Protein AF-A0A8I3A9Z4-F1 (afdb_monomer_lite)

InterPro domains:
  IPR010730 Heterokaryon incompatibility [PF06985] (167-257)
  IPR052895 Heterokaryon Regulation/Transcriptional Modulator [PTHR24148] (156-248)

Structure (mmCIF, N/CA/C/O backbone):
data_AF-A0A8I3A9Z4-F1
#
_entry.id   AF-A0A8I3A9Z4-F1
#
loop_
_atom_site.group_PDB
_atom_site.id
_atom_site.type_symbol
_atom_site.label_atom_id
_atom_site.label_alt_id
_atom_site.label_comp_id
_atom_site.label_asym_id
_atom_site.label_entity_id
_atom_site.label_seq_id
_atom_site.pdbx_PDB_ins_code
_atom_site.Cartn_x
_atom_site.Cartn_y
_atom_site.Cartn_z
_atom_site.occupancy
_atom_site.B_iso_or_equiv
_atom_site.auth_seq_id
_atom_site.auth_comp_id
_atom_site.auth_asym_id
_atom_site.auth_atom_id
_atom_site.pdbx_PDB_model_num
ATOM 1 N N . MET A 1 1 ? -25.163 30.277 -37.065 1.00 35.31 1 MET A N 1
ATOM 2 C CA . MET A 1 1 ? -24.558 29.099 -37.717 1.00 35.31 1 MET A CA 1
ATOM 3 C C . MET A 1 1 ? -23.968 28.232 -36.623 1.00 35.31 1 MET A C 1
ATOM 5 O O . MET A 1 1 ? -22.918 28.555 -36.094 1.00 35.31 1 MET A O 1
ATOM 9 N N . GLY A 1 2 ? -24.716 27.221 -36.198 1.00 27.03 2 GLY A N 1
ATOM 10 C CA . GLY A 1 2 ? -24.279 26.215 -35.239 1.00 27.03 2 GLY A CA 1
ATOM 11 C C . GLY A 1 2 ? -24.676 24.865 -35.810 1.00 27.03 2 GLY A C 1
ATOM 12 O O . GLY A 1 2 ? -25.787 24.734 -36.325 1.00 27.03 2 GLY A O 1
ATOM 13 N N . CYS A 1 3 ? -23.762 23.901 -35.782 1.00 22.58 3 CYS A N 1
ATOM 14 C CA . CYS A 1 3 ? -24.051 22.535 -36.181 1.00 22.58 3 CYS A CA 1
ATOM 15 C C . CYS A 1 3 ? -23.566 21.565 -35.102 1.00 22.58 3 CYS A C 1
ATOM 17 O O . CYS A 1 3 ? -22.503 21.732 -34.512 1.00 22.58 3 CYS A O 1
ATOM 19 N N . SER A 1 4 ? -24.457 20.616 -34.848 1.00 24.12 4 SER A N 1
ATOM 20 C CA . SER A 1 4 ? -24.495 19.573 -33.829 1.00 24.12 4 SER A CA 1
ATOM 21 C C . SER A 1 4 ? -23.786 18.298 -34.299 1.00 24.12 4 SER A C 1
ATOM 23 O O . SER A 1 4 ? -23.672 18.100 -35.505 1.00 24.12 4 SER A O 1
ATOM 25 N N . LEU A 1 5 ? -23.390 17.442 -33.341 1.00 25.52 5 LEU A N 1
ATOM 26 C CA . LEU A 1 5 ? -23.530 15.962 -33.278 1.00 25.52 5 LEU A CA 1
ATOM 27 C C . LEU A 1 5 ? -22.622 15.490 -32.116 1.00 25.52 5 LEU A C 1
ATOM 29 O O . LEU A 1 5 ? -21.418 15.688 -32.181 1.00 25.52 5 LEU A O 1
ATOM 33 N N . SER A 1 6 ? -23.054 15.050 -30.927 1.00 23.69 6 SER A N 1
ATOM 34 C CA . SER A 1 6 ? -24.057 14.069 -30.466 1.00 23.69 6 SER A CA 1
ATOM 35 C C . SER A 1 6 ? -23.788 12.610 -30.854 1.00 23.69 6 SER A C 1
ATOM 37 O O . SER A 1 6 ? -24.175 12.200 -31.938 1.00 23.69 6 SER A O 1
ATOM 39 N N . THR A 1 7 ? -23.243 11.839 -29.897 1.00 26.19 7 THR A N 1
ATOM 40 C CA . THR A 1 7 ? -23.733 10.511 -29.432 1.00 26.19 7 THR A CA 1
ATOM 41 C C . THR A 1 7 ? -22.969 10.130 -28.149 1.00 26.19 7 THR A C 1
ATOM 43 O O . THR A 1 7 ? -21.769 9.905 -28.190 1.00 26.19 7 THR A O 1
ATOM 46 N N . ARG A 1 8 ? -23.527 10.336 -26.946 1.00 27.73 8 ARG A N 1
ATOM 47 C CA . ARG A 1 8 ? -24.285 9.375 -26.105 1.00 27.73 8 ARG A CA 1
ATOM 48 C C . ARG A 1 8 ? -23.585 8.029 -25.841 1.00 27.73 8 ARG A C 1
ATOM 50 O O . ARG A 1 8 ? -23.655 7.127 -26.661 1.00 27.73 8 ARG A O 1
ATOM 57 N N . CYS A 1 9 ? -23.129 7.844 -24.599 1.00 24.23 9 CYS A N 1
ATOM 58 C CA . CYS A 1 9 ? -23.315 6.590 -23.866 1.00 24.23 9 CYS A CA 1
ATOM 59 C C . CYS A 1 9 ? -23.494 6.901 -22.367 1.00 24.23 9 CYS A C 1
ATOM 61 O O . CYS A 1 9 ? -22.537 6.991 -21.607 1.00 24.23 9 CYS A O 1
ATOM 63 N N . ARG A 1 10 ? -24.748 7.138 -21.953 1.00 33.38 10 ARG A N 1
ATOM 64 C CA . ARG A 1 10 ? -25.167 7.046 -20.547 1.00 33.38 10 ARG A CA 1
ATOM 65 C C . ARG A 1 10 ? -25.379 5.564 -20.254 1.00 33.38 10 ARG A C 1
ATOM 67 O O . ARG A 1 10 ? -26.315 4.986 -20.803 1.00 33.38 10 ARG A O 1
ATOM 74 N N . ARG A 1 11 ? -24.595 4.974 -19.356 1.00 29.80 11 ARG A N 1
ATOM 75 C CA . ARG A 1 11 ?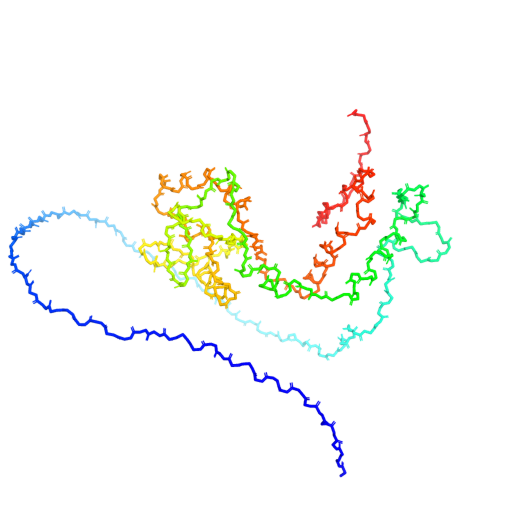 -25.058 3.822 -18.578 1.00 29.80 11 ARG A CA 1
ATOM 76 C C . ARG A 1 11 ? -25.373 4.304 -17.172 1.00 29.80 11 ARG A C 1
ATOM 78 O O . ARG A 1 11 ? -24.486 4.608 -16.389 1.00 29.80 11 ARG A O 1
ATOM 85 N N . HIS A 1 12 ? -26.671 4.395 -16.899 1.00 36.50 12 HIS A N 1
ATOM 86 C CA . HIS A 1 12 ? -27.193 4.215 -15.555 1.00 36.50 12 HIS A CA 1
ATOM 87 C C . HIS A 1 12 ? -26.777 2.816 -15.092 1.00 36.50 12 HIS A C 1
ATOM 89 O O . HIS A 1 12 ? -27.184 1.833 -15.708 1.00 36.50 12 HIS A O 1
ATOM 95 N N . GLN A 1 13 ? -25.987 2.724 -14.027 1.00 36.31 13 GLN A N 1
ATOM 96 C CA . GLN A 1 13 ? -25.907 1.508 -13.229 1.00 36.31 13 GLN A CA 1
ATOM 97 C C . GLN A 1 13 ? -26.705 1.734 -11.951 1.00 36.31 13 GLN A C 1
ATOM 99 O O . GLN A 1 13 ? -26.503 2.697 -11.213 1.00 36.31 13 GLN A O 1
ATOM 104 N N . GLN A 1 14 ? -27.697 0.868 -11.789 1.00 32.59 14 GLN A N 1
ATOM 105 C CA . GLN A 1 14 ? -28.575 0.775 -10.642 1.00 32.59 14 GLN A CA 1
ATOM 106 C C . GLN A 1 14 ? -27.752 0.384 -9.410 1.00 32.59 14 GLN A C 1
ATOM 108 O O . GLN A 1 14 ? -26.946 -0.544 -9.463 1.00 32.59 14 GLN A O 1
ATOM 113 N N . ARG A 1 15 ? -27.968 1.102 -8.303 1.00 37.34 15 ARG A N 1
ATOM 114 C CA . ARG A 1 15 ? -27.575 0.662 -6.959 1.00 37.34 15 ARG A CA 1
ATOM 115 C C . ARG A 1 15 ? -28.258 -0.678 -6.655 1.00 37.34 15 ARG A C 1
ATOM 117 O O . ARG A 1 15 ? -29.455 -0.783 -6.919 1.00 37.34 15 ARG A O 1
ATOM 124 N N . PRO A 1 16 ? -27.577 -1.654 -6.039 1.00 36.22 16 PRO A N 1
ATOM 125 C CA . PRO A 1 16 ? -28.276 -2.733 -5.364 1.00 36.22 16 PRO A CA 1
ATOM 126 C C . PRO A 1 16 ? -28.901 -2.180 -4.073 1.00 36.22 16 PRO A C 1
ATOM 128 O O . PRO A 1 16 ? -28.195 -1.713 -3.178 1.00 36.22 16 PRO A O 1
ATOM 131 N N . GLU A 1 17 ? -30.233 -2.188 -3.997 1.00 32.91 17 GLU A N 1
ATOM 132 C CA . GLU A 1 17 ? -30.960 -1.980 -2.745 1.00 32.91 17 GLU A CA 1
ATOM 133 C C . GLU A 1 17 ? -30.726 -3.189 -1.830 1.00 32.91 17 GLU A C 1
ATOM 135 O O . GLU A 1 17 ? -31.071 -4.324 -2.157 1.00 32.91 17 GLU A O 1
ATOM 140 N N . LEU A 1 18 ? -30.103 -2.944 -0.677 1.00 39.16 18 LEU A N 1
ATOM 141 C CA . LEU A 1 18 ? -30.019 -3.906 0.414 1.00 39.16 18 LEU A CA 1
ATOM 142 C C . LEU A 1 18 ? -31.405 -4.030 1.058 1.00 39.16 18 LEU A C 1
ATOM 144 O O . LEU A 1 18 ? -31.847 -3.136 1.776 1.00 39.16 18 LEU A O 1
ATOM 148 N N . ASN A 1 19 ? -32.077 -5.153 0.798 1.00 38.47 19 ASN A N 1
ATOM 149 C CA . ASN A 1 19 ? -33.269 -5.580 1.526 1.00 38.47 19 ASN A CA 1
ATOM 150 C C . ASN A 1 19 ? -32.901 -5.862 2.991 1.00 38.47 19 ASN A C 1
ATOM 152 O O . ASN A 1 19 ? -32.290 -6.885 3.302 1.00 38.47 19 ASN A O 1
ATOM 156 N N . ILE A 1 20 ? -33.282 -4.953 3.889 1.00 40.84 20 ILE A N 1
ATOM 157 C CA . ILE A 1 20 ? -33.256 -5.159 5.340 1.00 40.84 20 ILE A CA 1
ATOM 158 C C . ILE A 1 20 ? -34.613 -5.759 5.736 1.00 40.84 20 ILE A C 1
ATOM 160 O O . ILE A 1 20 ? -35.633 -5.104 5.516 1.00 40.84 20 ILE A O 1
ATOM 164 N N . PRO A 1 21 ? -34.680 -6.971 6.314 1.00 42.44 21 PRO A N 1
ATOM 165 C CA . PRO A 1 21 ? -35.926 -7.471 6.873 1.00 42.44 21 PRO A CA 1
ATOM 166 C C . PRO A 1 21 ? -36.251 -6.740 8.182 1.00 42.44 21 PRO A C 1
ATOM 168 O O . PRO A 1 21 ? -35.504 -6.791 9.159 1.00 42.44 21 PRO A O 1
ATOM 171 N N . THR A 1 22 ? -37.388 -6.052 8.175 1.00 38.12 22 THR A N 1
ATOM 172 C CA . THR A 1 22 ? -38.015 -5.410 9.333 1.00 38.12 22 THR A CA 1
ATOM 173 C C . THR A 1 22 ? -38.758 -6.443 10.189 1.00 38.12 22 THR A C 1
ATOM 175 O O . THR A 1 22 ? -39.406 -7.340 9.655 1.00 38.12 22 THR A O 1
ATOM 178 N N . ASN A 1 23 ? -38.739 -6.203 11.504 1.00 35.22 23 ASN A N 1
ATOM 179 C CA . ASN A 1 23 ? -39.504 -6.813 12.602 1.00 35.22 23 ASN A CA 1
ATOM 180 C C . ASN A 1 23 ? -38.964 -8.098 13.242 1.00 35.22 23 ASN A C 1
ATOM 182 O O . ASN A 1 23 ? -39.118 -9.192 12.712 1.00 35.22 23 ASN A O 1
ATOM 186 N N . GLN A 1 24 ? -38.550 -7.954 14.506 1.00 37.69 24 GLN A N 1
ATOM 187 C CA . GLN A 1 24 ? -39.266 -8.600 15.609 1.00 37.69 24 GLN A CA 1
ATOM 188 C C . GLN A 1 24 ? -39.184 -7.746 16.883 1.00 37.69 24 GLN A C 1
ATOM 190 O O . GLN A 1 24 ? -38.113 -7.448 17.404 1.00 37.69 24 GLN A O 1
ATOM 195 N N . THR A 1 25 ? -40.365 -7.331 17.329 1.00 42.66 25 THR A N 1
ATOM 196 C CA . THR A 1 25 ? -40.692 -6.716 18.613 1.00 42.66 25 THR A CA 1
ATOM 197 C C . THR A 1 25 ? -40.551 -7.768 19.710 1.00 42.66 25 THR A C 1
ATOM 199 O O . THR A 1 25 ? -41.172 -8.823 19.600 1.00 42.66 25 THR A O 1
ATOM 202 N N . LEU A 1 26 ? -39.784 -7.495 20.766 1.00 42.94 26 LEU A N 1
ATOM 203 C CA . LEU A 1 26 ? -39.887 -8.236 22.023 1.00 42.94 26 LEU A CA 1
ATOM 204 C C . LEU A 1 26 ? -39.891 -7.273 23.207 1.00 42.94 26 LEU A C 1
ATOM 206 O O . LEU A 1 26 ? -39.156 -6.287 23.249 1.00 42.94 26 LEU A O 1
ATOM 210 N N . ASP A 1 27 ? -40.811 -7.598 24.104 1.00 38.53 27 ASP A N 1
ATOM 211 C CA . ASP A 1 27 ? -41.332 -6.822 25.211 1.00 38.53 27 ASP A CA 1
ATOM 212 C C . ASP A 1 27 ? -40.349 -6.562 26.354 1.00 38.53 27 ASP A C 1
ATOM 214 O O . ASP A 1 27 ? -39.394 -7.294 26.614 1.00 38.53 27 ASP A O 1
ATOM 218 N N . ALA A 1 28 ? -40.688 -5.500 27.078 1.00 40.75 28 ALA A N 1
ATOM 219 C CA . ALA A 1 28 ? -40.141 -5.088 28.354 1.00 40.75 28 ALA A CA 1
ATOM 220 C C . ALA A 1 28 ? -40.374 -6.117 29.475 1.00 40.75 28 ALA A C 1
ATOM 222 O O . ALA A 1 28 ? -41.445 -6.712 29.566 1.00 40.75 28 ALA A O 1
ATOM 223 N N . SER A 1 29 ? -39.419 -6.227 30.404 1.00 39.50 29 SER A N 1
ATOM 224 C CA . SER A 1 29 ? -39.650 -6.243 31.866 1.00 39.50 29 SER A CA 1
ATOM 225 C C . SER A 1 29 ? -38.367 -6.613 32.626 1.00 39.50 29 SER A C 1
ATOM 227 O O . SER A 1 29 ? -37.665 -7.542 32.242 1.00 39.50 29 SER A O 1
ATOM 229 N N . GLY A 1 30 ? -38.076 -5.906 33.729 1.00 34.81 30 GLY A N 1
ATOM 230 C CA . GLY A 1 30 ? -37.173 -6.413 34.776 1.00 34.81 30 GLY A CA 1
ATOM 231 C C . GLY A 1 30 ? -36.020 -5.510 35.236 1.00 34.81 30 GLY A C 1
ATOM 232 O O . GLY A 1 30 ? -34.864 -5.888 35.103 1.00 34.81 30 GLY A O 1
ATOM 233 N N . LEU A 1 31 ? -36.329 -4.364 35.853 1.00 40.19 31 LEU A N 1
ATOM 234 C CA . LEU A 1 31 ? -35.538 -3.832 36.986 1.00 40.19 31 LEU A CA 1
ATOM 235 C C . LEU A 1 31 ? -35.916 -4.633 38.254 1.00 40.19 31 LEU A C 1
ATOM 237 O O . LEU A 1 31 ? -37.057 -5.108 38.307 1.00 40.19 31 LEU A O 1
ATOM 241 N N . PRO A 1 32 ? -35.035 -4.798 39.271 1.00 51.06 32 PRO A N 1
ATOM 242 C CA . PRO A 1 32 ? -34.942 -3.796 40.355 1.00 51.06 32 PRO A CA 1
ATOM 243 C C . PRO A 1 32 ? -33.507 -3.727 40.996 1.00 51.06 32 PRO A C 1
ATOM 245 O O . PRO A 1 32 ? -32.557 -4.077 40.301 1.00 51.06 32 PRO A O 1
ATOM 248 N N . PRO A 1 33 ? -33.272 -3.181 42.219 1.00 52.00 33 PRO A N 1
ATOM 249 C CA . PRO A 1 33 ? -32.503 -1.941 42.408 1.00 52.00 33 PRO A CA 1
ATOM 250 C C . PRO A 1 33 ? -31.316 -2.069 43.406 1.00 52.00 33 PRO A C 1
ATOM 252 O O . PRO A 1 33 ? -31.004 -3.166 43.853 1.00 52.00 33 PRO A O 1
ATOM 255 N N . SER A 1 34 ? -30.761 -0.901 43.783 1.00 37.00 34 SER A N 1
ATOM 256 C CA . SER A 1 34 ? -29.871 -0.578 44.928 1.00 37.00 34 SER A CA 1
ATOM 257 C C . SER A 1 34 ? -28.398 -1.033 44.808 1.00 37.00 34 SER A C 1
ATOM 259 O O . SER A 1 34 ? -28.097 -2.038 44.189 1.00 37.00 34 SER A O 1
ATOM 261 N N . HIS A 1 35 ? -27.381 -0.291 45.259 1.00 38.41 35 HIS A N 1
ATOM 262 C CA . HIS A 1 35 ? -27.227 0.448 46.511 1.00 38.41 35 HIS A CA 1
ATOM 263 C C . HIS A 1 35 ? -26.278 1.656 46.375 1.00 38.41 35 HIS A C 1
ATOM 265 O O . HIS A 1 35 ? -25.422 1.708 45.497 1.00 38.41 35 HIS A O 1
ATOM 271 N N . HIS A 1 36 ? -26.477 2.597 47.298 1.00 37.94 36 HIS A N 1
ATOM 272 C CA . HIS A 1 36 ? -25.621 3.725 47.654 1.00 37.94 36 HIS A CA 1
ATOM 273 C C . HIS A 1 36 ? -24.150 3.335 47.860 1.00 37.94 36 HIS A C 1
ATOM 275 O O . HIS A 1 36 ? -23.894 2.250 48.365 1.00 37.94 36 HIS A O 1
ATOM 281 N N . ASP A 1 37 ? -23.232 4.261 47.566 1.00 36.97 37 ASP A N 1
ATOM 282 C CA . ASP A 1 37 ? -22.292 4.762 48.577 1.00 36.97 37 ASP A CA 1
ATOM 283 C C . ASP A 1 37 ? -21.695 6.110 48.136 1.00 36.97 37 ASP A C 1
ATOM 285 O O . ASP A 1 37 ? -20.959 6.225 47.155 1.00 36.97 37 ASP A O 1
ATOM 289 N N . GLU A 1 38 ? -22.067 7.153 48.881 1.00 43.22 38 GLU A N 1
ATOM 290 C CA . GLU A 1 38 ? -21.333 8.411 48.973 1.00 43.22 38 GLU A CA 1
ATOM 291 C C . GLU A 1 38 ? -20.004 8.141 49.685 1.00 43.22 38 GLU A C 1
ATOM 293 O O . GLU A 1 38 ? -19.996 7.701 50.833 1.00 43.22 38 GLU A O 1
ATOM 298 N N . VAL A 1 39 ? -18.879 8.490 49.058 1.00 43.12 39 VAL A N 1
ATOM 299 C CA . VAL A 1 39 ? -17.639 8.747 49.797 1.00 43.12 39 VAL A CA 1
ATOM 300 C C . VAL A 1 39 ? -17.198 10.171 49.514 1.00 43.12 39 VAL A C 1
ATOM 302 O O . VAL A 1 39 ? -16.763 10.537 48.425 1.00 43.12 39 VAL A O 1
ATOM 305 N N . ASN A 1 40 ? -17.368 10.966 50.559 1.00 41.16 40 ASN A N 1
ATOM 306 C CA . ASN A 1 40 ? -16.956 12.341 50.715 1.00 41.16 40 ASN A CA 1
ATOM 307 C C . ASN A 1 40 ? -15.530 12.326 51.289 1.00 41.16 40 ASN A C 1
ATOM 309 O O . ASN A 1 40 ? -15.341 11.852 52.408 1.00 41.16 40 ASN A O 1
ATOM 313 N N . LEU A 1 41 ? -14.535 12.832 50.559 1.00 42.53 41 LEU A N 1
ATOM 314 C CA . LEU A 1 41 ? -13.219 13.150 51.120 1.00 42.53 41 LEU A CA 1
ATOM 315 C C . LEU A 1 41 ? -12.758 14.523 50.621 1.00 42.53 41 LEU A C 1
ATOM 317 O O . LEU A 1 41 ? -12.414 14.724 49.459 1.00 42.53 41 LEU A O 1
ATOM 321 N N . ARG A 1 42 ? -12.791 15.468 51.564 1.00 42.66 42 ARG A N 1
ATOM 322 C CA . ARG A 1 42 ? -12.004 16.703 51.594 1.00 42.66 42 ARG A CA 1
ATOM 323 C C . ARG A 1 42 ? -10.537 16.362 51.857 1.00 42.66 42 ARG A C 1
ATOM 325 O O . ARG A 1 42 ? -10.296 15.548 52.735 1.00 42.66 42 ARG A O 1
ATOM 332 N N . GLU A 1 43 ? -9.628 17.088 51.207 1.00 48.22 43 GLU A N 1
ATOM 333 C CA . GLU A 1 43 ? -8.361 17.658 51.729 1.00 48.22 43 GLU A CA 1
ATOM 334 C C . GLU A 1 43 ? -7.667 18.364 50.543 1.00 48.22 43 GLU A C 1
ATOM 336 O O . GLU A 1 43 ? -7.383 17.747 49.526 1.00 48.22 43 GLU A O 1
ATOM 341 N N . GLN A 1 44 ? -7.735 19.695 50.432 1.00 41.50 44 GLN A N 1
ATOM 342 C CA . GLN A 1 44 ? -6.742 20.677 50.904 1.00 41.50 44 GLN A CA 1
ATOM 343 C C . GLN A 1 44 ? -5.284 20.345 50.543 1.00 41.50 44 GLN A C 1
ATOM 345 O O . GLN A 1 44 ? -4.644 19.520 51.182 1.00 41.50 44 GLN A O 1
ATOM 350 N N . GLY A 1 45 ? -4.745 21.084 49.568 1.00 37.78 45 GLY A N 1
ATOM 351 C CA . GLY A 1 45 ? -3.320 21.150 49.257 1.00 37.78 45 GLY A CA 1
ATOM 352 C C . GLY A 1 45 ? -2.990 22.467 48.554 1.00 37.78 45 GLY A C 1
ATOM 353 O O . GLY A 1 45 ? -3.474 22.717 47.455 1.00 37.78 45 GLY A O 1
ATOM 354 N N . ASN A 1 46 ? -2.220 23.311 49.243 1.00 41.16 46 ASN A N 1
ATOM 355 C CA . ASN A 1 46 ? -1.674 24.597 48.806 1.00 41.16 46 ASN A CA 1
ATOM 356 C C . ASN A 1 46 ? -0.907 24.511 47.480 1.00 41.16 46 ASN A C 1
ATOM 358 O O . ASN A 1 46 ? -0.081 23.616 47.316 1.00 41.16 46 ASN A O 1
ATOM 362 N N . VAL A 1 47 ? -1.055 25.535 46.635 1.00 43.47 47 VAL A N 1
ATOM 363 C CA . VAL A 1 47 ? -0.012 25.952 45.687 1.00 43.47 47 VAL A CA 1
ATOM 364 C C . VAL A 1 47 ? 0.085 27.478 45.740 1.00 43.47 47 VAL A C 1
ATOM 366 O O . VAL A 1 47 ? -0.793 28.189 45.254 1.00 43.47 47 VAL A O 1
ATOM 369 N N . GLU A 1 48 ? 1.137 27.966 46.396 1.00 46.31 48 GLU A N 1
ATOM 370 C CA . GLU A 1 48 ? 1.731 29.274 46.120 1.00 46.31 48 GLU A CA 1
ATOM 371 C C . GLU A 1 48 ? 2.478 29.168 44.788 1.00 46.31 48 GLU A C 1
ATOM 373 O O . GLU A 1 48 ? 3.324 28.289 44.663 1.00 46.31 48 GLU A O 1
ATOM 378 N N . GLU A 1 49 ? 2.234 30.063 43.829 1.00 41.50 49 GLU A N 1
ATOM 379 C CA . GLU A 1 49 ? 3.297 30.494 42.911 1.00 41.50 49 GLU A CA 1
ATOM 380 C C . GLU A 1 49 ? 2.965 31.842 42.248 1.00 41.50 49 GLU A C 1
ATOM 382 O O . GLU A 1 49 ? 2.009 31.995 41.491 1.00 41.50 49 GLU A O 1
ATOM 387 N N . SER A 1 50 ? 3.769 32.825 42.652 1.00 41.12 50 SER A N 1
ATOM 388 C CA . SER A 1 50 ? 4.378 33.932 41.903 1.00 41.12 50 SER A CA 1
ATOM 389 C C . SER A 1 50 ? 3.736 34.514 40.632 1.00 41.12 50 SER A C 1
ATOM 391 O O . SER A 1 50 ? 3.547 33.863 39.610 1.00 41.12 50 SER A O 1
ATOM 393 N N . SER A 1 51 ? 3.600 35.839 40.713 1.00 51.03 51 SER A N 1
ATOM 394 C CA . SER A 1 51 ? 3.442 36.886 39.698 1.00 51.03 51 SER A CA 1
ATOM 395 C C . SER A 1 51 ? 4.035 36.640 38.298 1.00 51.03 51 SER A C 1
ATOM 397 O O . SER A 1 51 ? 5.174 36.186 38.192 1.00 51.03 51 SER A O 1
ATOM 399 N N . PRO A 1 52 ? 3.378 37.134 37.230 1.00 53.47 52 PRO A N 1
ATOM 400 C CA . PRO A 1 52 ? 4.022 37.399 35.950 1.00 53.47 52 PRO A CA 1
ATOM 401 C C . PRO A 1 52 ? 4.503 38.858 35.860 1.00 53.47 52 PRO A C 1
ATOM 403 O O . PRO A 1 52 ? 3.780 39.794 36.201 1.00 53.47 52 PRO A O 1
ATOM 406 N N . GLY A 1 53 ? 5.748 39.034 35.410 1.00 45.88 53 GLY A N 1
ATOM 407 C CA . GLY A 1 53 ? 6.323 40.323 35.037 1.00 45.88 53 GLY A CA 1
ATOM 408 C C . GLY A 1 53 ? 5.976 40.692 33.596 1.00 45.88 53 GLY A C 1
ATOM 409 O O . GLY A 1 53 ? 6.132 39.877 32.687 1.00 45.88 53 GLY A O 1
ATOM 410 N N . ASP A 1 54 ? 5.527 41.930 33.417 1.00 43.84 54 ASP A N 1
ATOM 411 C CA . ASP A 1 54 ? 5.291 42.587 32.135 1.00 43.84 54 ASP A CA 1
ATOM 412 C C . ASP A 1 54 ? 6.611 43.013 31.468 1.00 43.84 54 ASP A C 1
ATOM 414 O O . ASP A 1 54 ? 7.418 43.728 32.064 1.00 43.84 54 ASP A O 1
ATOM 418 N N . HIS A 1 55 ? 6.789 42.656 30.194 1.00 46.12 55 HIS A N 1
ATOM 419 C CA . HIS A 1 55 ? 7.700 43.334 29.268 1.00 46.12 55 HIS A CA 1
ATOM 420 C C . HIS A 1 55 ? 7.010 43.503 27.902 1.00 46.12 55 HIS A C 1
ATOM 422 O O . HIS A 1 55 ? 6.595 42.503 27.314 1.00 46.12 55 HIS A O 1
ATOM 428 N N . PRO A 1 56 ? 6.892 44.735 27.374 1.00 54.12 56 PRO A N 1
ATOM 429 C CA . PRO A 1 56 ? 6.457 44.976 26.006 1.00 54.12 56 PRO A CA 1
ATOM 430 C C . PRO A 1 56 ? 7.668 45.019 25.060 1.00 54.12 56 PRO A C 1
ATOM 432 O O . PRO A 1 56 ? 8.600 45.791 25.281 1.00 54.12 56 PRO A O 1
ATOM 435 N N . GLU A 1 57 ? 7.642 44.223 23.989 1.00 49.28 57 GLU A N 1
ATOM 436 C CA . GLU A 1 57 ? 8.502 44.446 22.823 1.00 49.28 57 GLU A CA 1
ATOM 437 C C . GLU A 1 57 ? 7.724 45.218 21.752 1.00 49.28 57 GLU A C 1
ATOM 439 O O . GLU A 1 57 ? 6.737 44.742 21.187 1.00 49.28 57 GLU A O 1
ATOM 444 N N . ASP A 1 58 ? 8.195 46.438 21.498 1.00 40.56 58 ASP A N 1
ATOM 445 C CA . ASP A 1 58 ? 7.870 47.266 20.343 1.00 40.56 58 ASP A CA 1
ATOM 446 C C . ASP A 1 58 ? 8.323 46.572 19.049 1.00 40.56 58 ASP A C 1
ATOM 448 O O . ASP A 1 58 ? 9.521 46.406 18.807 1.00 40.56 58 ASP A O 1
ATOM 452 N N . VAL A 1 59 ? 7.378 46.234 18.165 1.00 40.47 59 VAL A N 1
ATOM 453 C CA . VAL A 1 59 ? 7.693 45.835 16.786 1.00 40.47 59 VAL A CA 1
ATOM 454 C C . VAL A 1 59 ? 7.419 47.007 15.855 1.00 40.47 59 VAL A C 1
ATOM 456 O O . VAL A 1 59 ? 6.283 47.383 15.564 1.00 40.47 59 VAL A O 1
ATOM 459 N N . SER A 1 60 ? 8.523 47.594 15.409 1.00 42.41 60 SER A N 1
ATOM 460 C CA . SER A 1 60 ? 8.590 48.717 14.492 1.00 42.41 60 SER A CA 1
ATOM 461 C C . SER A 1 60 ? 8.181 48.333 13.066 1.00 42.41 60 SER A C 1
ATOM 463 O O . SER A 1 60 ? 8.700 47.390 12.479 1.00 42.41 60 SER A O 1
ATOM 465 N N . SER A 1 61 ? 7.269 49.151 12.544 1.00 41.19 61 SER A N 1
ATOM 466 C CA . SER A 1 61 ? 7.156 49.679 11.179 1.00 41.19 61 SER A CA 1
ATOM 467 C C . SER A 1 61 ? 7.291 48.749 9.961 1.00 41.19 61 SER A C 1
ATOM 469 O O . SER A 1 61 ? 8.348 48.284 9.544 1.00 41.19 61 SER A O 1
ATOM 471 N N . ALA A 1 62 ? 6.147 48.642 9.288 1.00 37.69 62 ALA A N 1
ATOM 472 C CA . ALA A 1 62 ? 5.979 48.221 7.914 1.00 37.69 62 ALA A CA 1
ATOM 473 C C . ALA A 1 62 ? 6.686 49.158 6.917 1.00 37.69 62 ALA A C 1
ATOM 475 O O . ALA A 1 62 ? 6.481 50.372 6.936 1.00 37.69 62 ALA A O 1
ATOM 476 N N . LEU A 1 63 ? 7.395 48.569 5.953 1.00 40.25 63 LEU A N 1
ATOM 477 C CA . LEU A 1 63 ? 7.635 49.168 4.643 1.00 40.25 63 LEU A CA 1
ATOM 478 C C . LEU A 1 63 ? 7.258 48.157 3.563 1.00 40.25 63 LEU A C 1
ATOM 480 O O . LEU A 1 63 ? 7.982 47.211 3.262 1.00 40.25 63 LEU A O 1
ATOM 484 N N . ALA A 1 64 ? 6.075 48.379 3.000 1.00 35.41 64 ALA A N 1
ATOM 485 C CA . ALA A 1 64 ? 5.620 47.754 1.778 1.00 35.41 64 ALA A CA 1
ATOM 486 C C . ALA A 1 64 ? 6.274 48.444 0.572 1.00 35.41 64 ALA A C 1
ATOM 488 O O . ALA A 1 64 ? 6.266 49.670 0.454 1.00 35.41 64 ALA A O 1
ATOM 489 N N . SER A 1 65 ? 6.784 47.653 -0.367 1.00 39.81 65 SER A N 1
ATOM 490 C CA . SER A 1 65 ? 6.889 48.050 -1.770 1.00 39.81 65 SER A CA 1
ATOM 491 C C . SER A 1 65 ? 6.641 46.835 -2.671 1.00 39.81 65 SER A C 1
ATOM 493 O O . SER A 1 65 ? 7.052 45.726 -2.325 1.00 39.81 65 SER A O 1
ATOM 495 N N . PRO A 1 66 ? 5.921 47.015 -3.792 1.00 39.69 66 PRO A N 1
ATOM 496 C CA . PRO A 1 66 ? 5.369 45.917 -4.576 1.00 39.69 66 PRO A CA 1
ATOM 497 C C . PRO A 1 66 ? 6.373 45.377 -5.603 1.00 39.69 66 PRO A C 1
ATOM 499 O O . PRO A 1 66 ? 6.855 46.114 -6.462 1.00 39.69 66 PRO A O 1
ATOM 502 N N . MET A 1 67 ? 6.630 44.066 -5.572 1.00 30.75 67 MET A N 1
ATOM 503 C CA . MET A 1 67 ? 7.215 43.354 -6.712 1.00 30.75 67 MET A CA 1
ATOM 504 C C . MET A 1 67 ? 6.131 43.126 -7.767 1.00 30.75 67 MET A C 1
ATOM 506 O O . MET A 1 67 ? 5.164 42.395 -7.554 1.00 30.75 67 MET A O 1
ATOM 510 N N . GLN A 1 68 ? 6.311 43.766 -8.918 1.00 39.44 68 GLN A N 1
ATOM 511 C CA . GLN A 1 68 ? 5.598 43.450 -10.147 1.00 39.44 68 GLN A CA 1
ATOM 512 C C . GLN A 1 68 ? 5.956 42.021 -10.573 1.00 39.44 68 GLN A C 1
ATOM 514 O O . GLN A 1 68 ? 7.089 41.741 -10.955 1.00 39.44 68 GLN A O 1
ATOM 519 N N . VAL A 1 69 ? 4.983 41.114 -10.501 1.00 35.22 69 VAL A N 1
ATOM 520 C CA . VAL A 1 69 ? 5.076 39.792 -11.124 1.00 35.22 69 VAL A CA 1
ATOM 521 C C . VAL A 1 69 ? 4.547 39.929 -12.543 1.00 35.22 69 VAL A C 1
ATOM 523 O O . VAL A 1 69 ? 3.342 40.076 -12.760 1.00 35.22 69 VAL A O 1
ATOM 526 N N . ASN A 1 70 ? 5.471 39.912 -13.503 1.00 32.97 70 ASN A N 1
ATOM 527 C CA . ASN A 1 70 ? 5.155 39.733 -14.912 1.00 32.97 70 ASN A CA 1
ATOM 528 C C . ASN A 1 70 ? 4.363 38.433 -15.087 1.00 32.97 70 ASN A C 1
ATOM 530 O O . ASN A 1 70 ? 4.816 37.351 -14.718 1.00 32.97 70 ASN A O 1
ATOM 534 N N . ARG A 1 71 ? 3.159 38.572 -15.642 1.00 44.41 71 ARG A N 1
ATOM 535 C CA . ARG A 1 71 ? 2.392 37.486 -16.245 1.00 44.41 71 ARG A CA 1
ATOM 536 C C . ARG A 1 71 ? 2.806 37.363 -17.706 1.00 44.41 71 ARG A C 1
ATOM 538 O O . ARG A 1 71 ? 2.855 38.383 -18.390 1.00 44.41 71 ARG A O 1
ATOM 545 N N . ASN A 1 72 ? 2.945 36.109 -18.129 1.00 38.31 72 ASN A N 1
ATOM 546 C CA . ASN A 1 72 ? 3.031 35.562 -19.490 1.00 38.31 72 ASN A CA 1
ATOM 547 C C . ASN A 1 72 ? 4.388 34.918 -19.786 1.00 38.31 72 ASN A C 1
ATOM 549 O O . ASN A 1 72 ? 5.408 35.448 -19.367 1.00 38.31 72 ASN A O 1
ATOM 553 N N . GLU A 1 73 ? 4.311 33.809 -20.541 1.00 39.81 73 GLU A N 1
ATOM 554 C CA . GLU A 1 73 ? 5.373 32.860 -20.950 1.00 39.81 73 GLU A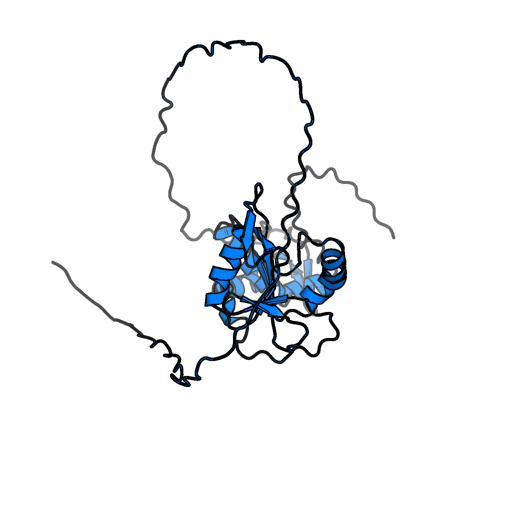 CA 1
ATOM 555 C C . GLU A 1 73 ? 5.595 31.752 -19.888 1.00 39.81 73 GLU A C 1
ATOM 557 O O . GLU A 1 73 ? 5.967 32.034 -18.759 1.00 39.81 73 GLU A O 1
ATOM 562 N N . ASP A 1 74 ? 5.314 30.456 -20.063 1.00 35.38 74 ASP A N 1
ATOM 563 C CA . ASP A 1 74 ? 4.957 29.639 -21.221 1.00 35.38 74 ASP A CA 1
ATOM 564 C C . ASP A 1 74 ? 4.174 28.393 -20.754 1.00 35.38 74 ASP A C 1
ATOM 566 O O . ASP A 1 74 ? 4.690 27.526 -20.047 1.00 35.38 74 ASP A O 1
ATOM 570 N N . MET A 1 75 ? 2.916 28.265 -21.185 1.00 35.56 75 MET A N 1
ATOM 571 C CA . MET A 1 75 ? 2.196 26.988 -21.189 1.00 35.56 75 MET A CA 1
ATOM 572 C C . MET A 1 75 ? 2.541 26.245 -22.482 1.00 35.56 75 MET A C 1
ATOM 574 O O . MET A 1 75 ? 1.801 26.300 -23.461 1.00 35.56 75 MET A O 1
ATOM 578 N N . ALA A 1 76 ? 3.669 25.541 -22.475 1.00 37.38 76 ALA A N 1
ATOM 579 C CA . ALA A 1 76 ? 4.041 24.591 -23.518 1.00 37.38 76 ALA A CA 1
ATOM 580 C C . ALA A 1 76 ? 4.630 23.317 -22.891 1.00 37.38 76 ALA A C 1
ATOM 582 O O . ALA A 1 76 ? 5.783 22.964 -23.106 1.00 37.38 76 ALA A O 1
ATOM 583 N N . ILE A 1 77 ? 3.821 22.605 -22.104 1.00 42.12 77 ILE A N 1
ATOM 584 C CA . ILE A 1 77 ? 4.091 21.210 -21.726 1.00 42.12 77 ILE A CA 1
ATOM 585 C C . ILE A 1 77 ? 2.893 20.384 -22.179 1.00 42.12 77 ILE A C 1
ATOM 587 O O . ILE A 1 77 ? 2.033 20.055 -21.377 1.00 42.12 77 ILE A O 1
ATOM 591 N N . MET A 1 78 ? 2.783 20.138 -23.484 1.00 42.22 78 MET A N 1
ATOM 592 C CA . MET A 1 78 ? 1.933 19.096 -24.080 1.00 42.22 78 MET A CA 1
ATOM 593 C C . MET A 1 78 ? 2.163 19.111 -25.596 1.00 42.22 78 MET A C 1
ATOM 595 O O . MET A 1 78 ? 1.457 19.772 -26.350 1.00 42.22 78 MET A O 1
ATOM 599 N N . GLY A 1 79 ? 3.194 18.409 -26.057 1.00 40.12 79 GLY A N 1
ATOM 600 C CA . GLY A 1 79 ? 3.446 18.289 -27.489 1.00 40.12 79 GLY A CA 1
ATOM 601 C C . GLY A 1 79 ? 4.683 17.466 -27.784 1.00 40.12 79 GLY A C 1
ATOM 602 O O . GLY A 1 79 ? 5.759 18.027 -27.910 1.00 40.12 79 GLY A O 1
ATOM 603 N N . MET A 1 80 ? 4.509 16.142 -27.871 1.00 46.03 80 MET A N 1
ATOM 604 C CA . MET A 1 80 ? 5.428 15.203 -28.534 1.00 46.03 80 MET A CA 1
ATOM 605 C C . MET A 1 80 ? 6.923 15.489 -28.316 1.00 46.03 80 MET A C 1
ATOM 607 O O . MET A 1 80 ? 7.705 15.551 -29.264 1.00 46.03 80 MET A O 1
ATOM 611 N N . GLY A 1 81 ? 7.328 15.657 -27.056 1.00 39.59 81 GLY A N 1
ATOM 612 C CA . GLY A 1 81 ? 8.737 15.601 -26.709 1.00 39.59 81 GLY A CA 1
ATOM 613 C C . GLY A 1 81 ? 9.215 14.199 -27.038 1.00 39.59 81 GLY A C 1
ATOM 614 O O . GLY A 1 81 ? 8.706 13.231 -26.473 1.00 39.59 81 GLY A O 1
ATOM 615 N N . PHE A 1 82 ? 10.126 14.100 -28.004 1.00 42.06 82 PHE A N 1
ATOM 616 C CA . PHE A 1 82 ? 10.933 12.920 -28.255 1.00 42.06 82 PHE A CA 1
ATOM 617 C C . PHE A 1 82 ? 11.198 12.222 -26.922 1.00 42.06 82 PHE A C 1
ATOM 619 O O . PHE A 1 82 ? 11.659 12.867 -25.980 1.00 42.06 82 PHE A O 1
ATOM 626 N N . LEU A 1 83 ? 10.912 10.920 -26.845 1.00 45.75 83 LEU A N 1
ATOM 627 C CA . LEU A 1 83 ? 11.572 10.048 -25.884 1.00 45.75 83 LEU A CA 1
ATOM 628 C C . LEU A 1 83 ? 13.066 10.178 -26.187 1.00 45.75 83 LEU A C 1
ATOM 630 O O . LEU A 1 83 ? 13.624 9.393 -26.953 1.00 45.75 83 LEU A O 1
ATOM 634 N N . THR A 1 84 ? 13.704 11.230 -25.673 1.00 48.94 84 THR A N 1
ATOM 635 C CA . THR A 1 84 ? 15.137 11.237 -25.480 1.00 48.94 84 THR A CA 1
ATOM 636 C C . THR A 1 84 ? 15.356 9.984 -24.675 1.00 48.94 84 THR A C 1
ATOM 638 O O . THR A 1 84 ? 14.824 9.864 -23.569 1.00 48.94 84 THR A O 1
ATOM 641 N N . ASP A 1 85 ? 16.010 9.013 -25.306 1.00 58.03 85 ASP A N 1
ATOM 642 C CA . ASP A 1 85 ? 16.469 7.812 -24.641 1.00 58.03 85 ASP A CA 1
ATOM 643 C C . ASP A 1 85 ? 16.987 8.250 -23.269 1.00 58.03 85 ASP A C 1
ATOM 645 O O . ASP A 1 85 ? 17.774 9.196 -23.204 1.00 58.03 85 ASP A O 1
ATOM 649 N N . ILE A 1 86 ? 16.474 7.668 -22.182 1.00 58.03 86 ILE A N 1
ATOM 650 C CA . ILE A 1 86 ? 16.786 8.085 -20.801 1.00 58.03 86 ILE A CA 1
ATOM 651 C C . ILE A 1 86 ? 18.308 8.160 -20.589 1.00 58.03 86 ILE A C 1
ATOM 653 O O . ILE A 1 86 ? 18.807 8.926 -19.769 1.00 58.03 86 ILE A O 1
ATOM 657 N N . TRP A 1 87 ? 19.052 7.406 -21.397 1.00 65.75 87 TRP A N 1
ATOM 658 C CA . TRP A 1 87 ? 20.502 7.309 -21.387 1.00 65.75 87 TRP A CA 1
ATOM 659 C C . TRP A 1 87 ? 21.211 8.199 -22.412 1.00 65.75 87 TRP A C 1
ATOM 661 O O . TRP A 1 87 ? 22.419 8.060 -22.607 1.00 65.75 87 TRP A O 1
ATOM 671 N N . GLY A 1 88 ? 20.483 9.079 -23.099 1.00 64.75 88 GLY A N 1
ATOM 672 C CA . GLY A 1 88 ? 21.007 9.982 -24.116 1.00 64.75 88 GLY A CA 1
ATOM 673 C C . GLY A 1 88 ? 21.742 9.243 -25.230 1.00 64.75 88 GLY A C 1
ATOM 674 O O . GLY A 1 88 ? 22.801 9.700 -25.646 1.00 64.75 88 GLY A O 1
ATOM 675 N N . CYS A 1 89 ? 21.213 8.103 -25.693 1.00 73.19 89 CYS A N 1
ATOM 676 C CA . CYS A 1 89 ? 21.788 7.321 -26.793 1.00 73.19 89 CYS A CA 1
ATOM 677 C C . CYS A 1 89 ? 21.025 7.518 -28.129 1.00 73.19 89 CYS A C 1
ATOM 679 O O . CYS A 1 89 ? 20.484 6.547 -28.661 1.00 73.19 89 CYS A O 1
ATOM 681 N N . PRO A 1 90 ? 20.920 8.736 -28.705 1.00 63.66 90 PRO A N 1
ATOM 682 C CA . PRO A 1 90 ? 20.373 8.888 -30.047 1.00 63.66 90 PRO A CA 1
ATOM 683 C C . PRO A 1 90 ? 21.401 8.471 -31.117 1.00 63.66 90 PRO A C 1
ATOM 685 O O . PRO A 1 90 ? 22.532 8.950 -31.132 1.00 63.66 90 PRO A O 1
ATOM 688 N N . GLY A 1 91 ? 20.983 7.640 -32.076 1.00 69.31 91 GLY A N 1
ATOM 689 C CA . GLY A 1 91 ? 21.734 7.379 -33.314 1.00 69.31 91 GLY A CA 1
ATOM 690 C C . GLY A 1 91 ? 22.803 6.277 -33.241 1.00 69.31 91 GLY A C 1
ATOM 691 O O . GLY A 1 91 ? 22.717 5.367 -32.428 1.00 69.31 91 GLY A O 1
ATOM 692 N N . HIS A 1 92 ? 23.790 6.348 -34.148 1.00 59.69 92 HIS A N 1
ATOM 693 C CA . HIS A 1 92 ? 24.893 5.379 -34.316 1.00 59.69 92 HIS A CA 1
ATOM 694 C C . HIS A 1 92 ? 26.087 5.604 -33.365 1.00 59.69 92 HIS A C 1
ATOM 696 O O . HIS A 1 92 ? 27.149 5.006 -33.551 1.00 59.69 92 HIS A O 1
ATOM 702 N N . GLU A 1 93 ? 25.959 6.488 -32.374 1.00 66.88 93 GLU A N 1
ATOM 703 C CA . GLU A 1 93 ? 27.015 6.687 -31.382 1.00 66.88 93 GLU A CA 1
ATOM 704 C C . GLU A 1 93 ? 27.142 5.471 -30.447 1.00 66.88 93 GLU A C 1
ATOM 706 O O . GLU A 1 93 ? 26.163 4.764 -30.199 1.00 66.88 93 GLU A O 1
ATOM 711 N N . PRO A 1 94 ? 28.341 5.198 -29.901 1.00 72.50 94 PRO A N 1
ATOM 712 C CA . PRO A 1 94 ? 28.516 4.124 -28.934 1.00 72.50 94 PRO A CA 1
ATOM 713 C C . PRO A 1 94 ? 27.621 4.356 -27.709 1.00 72.50 94 PRO A C 1
ATOM 715 O O . PRO A 1 94 ? 27.767 5.346 -26.988 1.00 72.50 94 PRO A O 1
ATOM 718 N N . HIS A 1 95 ? 26.704 3.415 -27.473 1.00 73.81 95 HIS A N 1
ATOM 719 C CA . HIS A 1 95 ? 25.765 3.463 -26.357 1.00 73.81 95 HIS A CA 1
ATOM 720 C C . HIS A 1 95 ? 26.488 3.638 -25.016 1.00 73.81 95 HIS A C 1
ATOM 722 O O . HIS A 1 95 ? 27.410 2.890 -24.679 1.00 73.81 95 HIS A O 1
ATOM 728 N N . ARG A 1 96 ? 26.020 4.595 -24.210 1.00 74.31 96 ARG A N 1
ATOM 729 C CA . ARG A 1 96 ? 26.550 4.877 -22.863 1.00 74.31 96 ARG A CA 1
ATOM 730 C C . ARG A 1 96 ? 25.824 4.112 -21.755 1.00 74.31 96 ARG A C 1
ATOM 732 O O . ARG A 1 96 ? 26.231 4.172 -20.601 1.00 74.31 96 ARG A O 1
ATOM 739 N N . CYS A 1 97 ? 24.768 3.382 -22.104 1.00 79.50 97 CYS A N 1
ATOM 740 C CA . CYS A 1 97 ? 23.891 2.666 -21.176 1.00 79.50 97 CYS A CA 1
ATOM 741 C C . CYS A 1 97 ? 24.418 1.284 -20.747 1.00 79.50 97 CYS A C 1
ATOM 743 O O . CYS A 1 97 ? 23.784 0.614 -19.936 1.00 79.50 97 CYS A O 1
ATOM 745 N N . GLY A 1 98 ? 25.569 0.850 -21.268 1.00 82.56 98 GLY A N 1
ATOM 746 C CA . GLY A 1 98 ? 26.089 -0.496 -21.036 1.00 82.56 98 GLY A CA 1
ATOM 747 C C . GLY A 1 98 ? 25.366 -1.564 -21.862 1.00 82.56 98 GLY A C 1
ATOM 748 O O . GLY A 1 98 ? 24.574 -1.265 -22.758 1.00 82.56 98 GLY A O 1
ATOM 749 N N . LYS A 1 99 ? 25.686 -2.831 -21.586 1.00 82.31 99 LYS A N 1
ATOM 750 C CA . LYS A 1 99 ? 25.136 -3.992 -22.292 1.00 82.31 99 LYS A CA 1
ATOM 751 C C . LYS A 1 99 ? 24.453 -4.935 -21.305 1.00 82.31 99 LYS A C 1
ATOM 753 O O . LYS A 1 99 ? 24.955 -5.119 -20.203 1.00 82.31 99 LYS A O 1
ATOM 758 N N . MET A 1 100 ? 23.356 -5.543 -21.732 1.00 80.62 100 MET A N 1
ATOM 759 C CA . MET A 1 100 ? 22.580 -6.543 -21.006 1.00 80.62 100 MET A CA 1
ATOM 760 C C . MET A 1 100 ? 22.553 -7.855 -21.781 1.00 80.62 100 MET A C 1
ATOM 762 O O . MET A 1 100 ? 22.597 -7.848 -23.010 1.00 80.62 100 MET A O 1
ATOM 766 N N . ILE A 1 101 ? 22.444 -8.972 -21.069 1.00 80.06 101 ILE A N 1
ATOM 767 C CA . ILE A 1 101 ? 22.206 -10.282 -21.676 1.00 80.06 101 ILE A CA 1
ATOM 768 C C . ILE A 1 101 ? 20.698 -10.521 -21.664 1.00 80.06 101 ILE A C 1
ATOM 770 O O . ILE A 1 101 ? 20.102 -10.525 -20.597 1.00 80.06 101 ILE A O 1
ATOM 774 N N . VAL A 1 102 ? 20.087 -10.710 -22.832 1.00 80.00 102 VAL A N 1
ATOM 775 C CA . VAL A 1 102 ? 18.669 -11.070 -22.973 1.00 80.00 102 VAL A CA 1
ATOM 776 C C . VAL A 1 102 ? 18.600 -12.361 -23.782 1.00 80.00 102 VAL A C 1
ATOM 778 O O . VAL A 1 102 ? 18.981 -12.390 -24.957 1.00 80.00 102 VAL A O 1
ATOM 781 N N . GLY A 1 103 ? 18.184 -13.454 -23.140 1.00 83.00 103 GLY A N 1
ATOM 782 C CA . GLY A 1 103 ? 18.268 -14.796 -23.715 1.00 83.00 103 GLY A CA 1
ATOM 783 C C . GLY A 1 103 ? 19.714 -15.171 -24.060 1.00 83.00 103 GLY A C 1
ATOM 784 O O . GLY A 1 103 ? 20.557 -15.322 -23.181 1.00 83.00 103 GLY A O 1
ATOM 785 N N . HIS A 1 104 ? 20.016 -15.303 -25.355 1.00 84.38 104 HIS A N 1
ATOM 786 C CA . HIS A 1 104 ? 21.360 -15.637 -25.854 1.00 84.38 104 HIS A CA 1
ATOM 787 C C . HIS A 1 104 ? 22.082 -14.464 -26.537 1.00 84.38 104 HIS A C 1
ATOM 789 O O . HIS A 1 104 ? 23.132 -14.665 -27.150 1.00 84.38 104 HIS A O 1
ATOM 795 N N . ALA A 1 105 ? 21.537 -13.246 -26.461 1.00 85.19 105 ALA A N 1
ATOM 796 C CA . ALA A 1 105 ? 22.097 -12.063 -27.106 1.00 85.19 105 ALA A CA 1
ATOM 797 C C . ALA A 1 105 ? 22.565 -11.023 -26.081 1.00 85.19 105 ALA A C 1
ATOM 799 O O . ALA A 1 105 ? 21.961 -10.851 -25.026 1.00 85.19 105 ALA A O 1
ATOM 800 N N . ILE A 1 106 ? 23.632 -10.297 -26.425 1.00 84.88 106 ILE A N 1
ATOM 801 C CA . ILE A 1 106 ? 24.096 -9.132 -25.667 1.00 84.88 106 ILE A CA 1
ATOM 802 C C . ILE A 1 106 ? 23.577 -7.875 -26.372 1.00 84.88 106 ILE A C 1
ATOM 804 O O . ILE A 1 106 ? 24.046 -7.552 -27.464 1.00 84.88 106 ILE A O 1
ATOM 808 N N . LEU A 1 107 ? 22.641 -7.163 -25.747 1.00 84.94 107 LEU A N 1
ATOM 809 C CA . LEU A 1 107 ? 21.984 -5.974 -26.295 1.00 84.94 107 LEU A CA 1
ATOM 810 C C . LEU A 1 107 ? 22.345 -4.710 -25.497 1.00 84.94 107 LEU A C 1
ATOM 812 O O . LEU A 1 107 ? 22.594 -4.800 -24.294 1.00 84.94 107 LEU A O 1
ATOM 816 N N . PRO A 1 108 ? 22.377 -3.518 -26.115 1.00 85.75 108 PRO A N 1
ATOM 817 C CA . PRO A 1 108 ? 22.445 -2.257 -25.381 1.00 85.75 108 PRO A CA 1
ATOM 818 C C . PRO A 1 108 ? 21.263 -2.108 -24.412 1.00 85.75 108 PRO A C 1
ATOM 820 O O . PRO A 1 108 ? 20.109 -2.315 -24.789 1.00 85.75 108 PRO A O 1
ATOM 823 N N . ARG A 1 109 ? 21.529 -1.698 -23.165 1.00 84.88 109 ARG A N 1
ATOM 824 C CA . ARG A 1 109 ? 20.494 -1.555 -22.117 1.00 84.88 109 ARG A CA 1
ATOM 825 C C . ARG A 1 109 ? 19.339 -0.646 -22.543 1.00 84.88 109 ARG A C 1
ATOM 827 O O . ARG A 1 109 ? 18.183 -0.909 -22.225 1.00 84.88 109 ARG A O 1
ATOM 834 N N . CYS A 1 110 ? 19.644 0.431 -23.259 1.00 82.88 110 CYS A N 1
ATOM 835 C CA . CYS A 1 110 ? 18.635 1.396 -23.671 1.00 82.88 110 CYS A CA 1
ATOM 836 C C . CYS A 1 110 ? 17.668 0.852 -24.728 1.00 82.88 110 CYS A C 1
ATOM 838 O O . CYS A 1 110 ? 16.494 1.208 -24.708 1.00 82.88 110 CYS A O 1
ATOM 840 N N . GLU A 1 111 ? 18.121 -0.050 -25.601 1.00 84.94 111 GLU A N 1
ATOM 841 C CA . GLU A 1 111 ? 17.249 -0.702 -26.579 1.00 84.94 111 GLU A CA 1
ATOM 842 C C . GLU A 1 111 ? 16.257 -1.629 -25.884 1.00 84.94 111 GLU A C 1
ATOM 844 O O . GLU A 1 111 ? 15.067 -1.605 -26.199 1.00 84.94 111 GLU A O 1
ATOM 849 N N . VAL A 1 112 ? 16.731 -2.385 -24.890 1.00 86.12 112 VAL A N 1
ATOM 850 C CA . VAL A 1 112 ? 15.880 -3.249 -24.066 1.00 86.12 112 VAL A CA 1
ATOM 851 C C . VAL A 1 112 ? 14.847 -2.418 -23.307 1.00 86.12 112 VAL A C 1
ATOM 853 O O . VAL A 1 112 ? 13.655 -2.709 -23.374 1.00 86.12 112 VAL A O 1
ATOM 856 N N . TYR A 1 113 ? 15.279 -1.332 -22.658 1.00 85.06 113 TYR A N 1
ATOM 857 C CA . TYR A 1 113 ? 14.366 -0.423 -21.969 1.00 85.06 113 TYR A CA 1
ATOM 858 C C . TYR A 1 113 ? 13.334 0.182 -22.925 1.00 85.06 113 TYR A C 1
ATOM 860 O O . TYR A 1 113 ? 12.147 0.177 -22.626 1.00 85.06 113 TYR A O 1
ATOM 868 N N . LYS A 1 114 ? 13.757 0.685 -24.092 1.00 85.31 114 LYS A N 1
ATOM 869 C CA . LYS A 1 114 ? 12.855 1.284 -25.084 1.00 85.31 114 LYS A CA 1
ATOM 870 C C . LYS A 1 114 ? 11.809 0.282 -25.573 1.00 85.31 114 LYS A C 1
ATOM 872 O O . LYS A 1 114 ? 10.634 0.637 -25.654 1.00 85.31 114 LYS A O 1
ATOM 877 N N . ARG A 1 115 ? 12.233 -0.952 -25.872 1.00 89.06 115 ARG A N 1
ATOM 878 C CA . ARG A 1 115 ? 11.357 -2.059 -26.280 1.00 89.06 115 ARG A CA 1
ATOM 879 C C . ARG A 1 115 ? 10.277 -2.330 -25.232 1.00 89.06 115 ARG A C 1
ATOM 881 O O . ARG A 1 115 ? 9.118 -2.489 -25.601 1.00 89.06 115 ARG A O 1
ATOM 888 N N . ASP A 1 116 ? 10.648 -2.355 -23.954 1.00 89.88 116 ASP A N 1
ATOM 889 C CA . ASP A 1 116 ? 9.735 -2.712 -22.862 1.00 89.88 116 ASP A CA 1
ATOM 890 C C . ASP A 1 116 ? 8.895 -1.522 -22.374 1.00 89.88 116 ASP A C 1
ATOM 892 O O . ASP A 1 116 ? 7.758 -1.698 -21.945 1.00 89.88 116 ASP A O 1
ATOM 896 N N . TYR A 1 117 ? 9.410 -0.298 -22.485 1.00 89.00 117 TYR A N 1
ATOM 897 C CA . TYR A 1 117 ? 8.706 0.913 -22.066 1.00 89.00 117 TYR A CA 1
ATOM 898 C C . TYR A 1 117 ? 7.566 1.290 -23.010 1.00 89.00 117 TYR A C 1
ATOM 900 O O . TYR A 1 117 ? 6.526 1.762 -22.561 1.00 89.00 117 TYR A O 1
ATOM 908 N N . GLU A 1 118 ? 7.725 1.090 -24.320 1.00 87.81 118 GLU A N 1
ATOM 909 C CA . GLU A 1 118 ? 6.694 1.444 -25.298 1.00 87.81 118 GLU A CA 1
ATOM 910 C C . GLU A 1 118 ? 5.323 0.776 -25.041 1.00 87.81 118 GLU A C 1
ATOM 912 O O . GLU A 1 118 ? 4.317 1.494 -25.054 1.00 87.81 118 GLU A O 1
ATOM 917 N N . PRO A 1 119 ? 5.216 -0.546 -24.783 1.00 89.12 119 PRO A N 1
ATOM 918 C CA . PRO A 1 119 ? 3.936 -1.158 -24.433 1.00 89.12 119 PRO A CA 1
ATOM 919 C C . PRO A 1 119 ? 3.407 -0.673 -23.077 1.00 89.12 119 PRO A C 1
ATOM 921 O O . PRO A 1 119 ? 2.208 -0.420 -22.968 1.00 89.12 119 PRO A O 1
ATOM 924 N N . VAL A 1 120 ? 4.278 -0.466 -22.082 1.00 88.31 120 VAL A N 1
ATOM 925 C CA . VAL A 1 120 ? 3.895 0.070 -20.763 1.00 88.31 120 VAL A CA 1
ATOM 926 C C . VAL A 1 120 ? 3.263 1.457 -20.901 1.00 88.31 120 VAL A C 1
ATOM 928 O O . VAL A 1 120 ? 2.158 1.686 -20.415 1.00 88.31 120 VAL A O 1
ATOM 931 N N . ALA A 1 121 ? 3.905 2.354 -21.650 1.00 86.44 121 ALA A N 1
ATOM 932 C CA . ALA A 1 121 ? 3.409 3.705 -21.885 1.00 86.44 121 ALA A CA 1
ATOM 933 C C . ALA A 1 121 ? 2.085 3.730 -22.672 1.00 86.44 121 ALA A C 1
ATOM 935 O O . ALA A 1 121 ? 1.266 4.626 -22.474 1.00 86.44 121 ALA A O 1
ATOM 936 N N . LYS A 1 122 ? 1.853 2.751 -23.559 1.00 85.69 122 LYS A N 1
ATOM 937 C CA . LYS A 1 122 ? 0.597 2.617 -24.321 1.00 85.69 122 LYS A CA 1
ATOM 938 C C . LYS A 1 122 ? -0.553 2.038 -23.498 1.00 85.69 122 LYS A C 1
ATOM 940 O O . LYS A 1 122 ? -1.706 2.340 -23.794 1.00 85.69 122 LYS A O 1
ATOM 945 N N . GLN A 1 123 ? -0.263 1.193 -22.511 1.00 80.00 123 GLN A N 1
ATOM 946 C CA . GLN A 1 123 ? -1.277 0.502 -21.712 1.00 80.00 123 GLN A CA 1
ATOM 947 C C . GLN A 1 123 ? -2.065 1.450 -20.793 1.00 80.00 123 GLN A C 1
ATOM 949 O O . GLN A 1 123 ? -3.213 1.153 -20.463 1.00 80.00 123 GLN A O 1
ATOM 954 N N . GLY A 1 124 ? -1.481 2.596 -20.430 1.00 69.00 124 GLY A N 1
ATOM 955 C CA . GLY A 1 124 ? -2.104 3.574 -19.541 1.00 69.00 124 GLY A CA 1
ATOM 956 C C . GLY A 1 124 ? -2.189 3.105 -18.082 1.00 69.00 124 GLY A C 1
ATOM 957 O O . GLY A 1 124 ? -1.840 1.974 -17.738 1.00 69.00 124 GLY A O 1
ATOM 958 N N . THR A 1 125 ? -2.641 4.003 -17.209 1.00 64.12 125 THR A N 1
ATOM 959 C CA . THR A 1 125 ? -2.633 3.825 -15.750 1.00 64.12 125 THR A CA 1
ATOM 960 C C . THR A 1 125 ? -3.705 2.825 -15.300 1.00 64.12 125 THR A C 1
ATOM 962 O O . THR A 1 125 ? -4.889 3.162 -15.271 1.00 64.12 125 THR A O 1
ATOM 965 N N . LYS A 1 126 ? -3.323 1.593 -14.933 1.00 65.75 126 LYS A N 1
ATOM 966 C CA . LYS A 1 126 ? -4.248 0.594 -14.346 1.00 65.75 126 LYS A CA 1
ATOM 967 C C . LYS A 1 126 ? -4.361 0.687 -12.821 1.00 65.75 126 LYS A C 1
ATOM 969 O O . LYS A 1 126 ? -5.250 0.077 -12.242 1.00 65.75 126 LYS A O 1
ATOM 974 N N . TYR A 1 127 ? -3.460 1.421 -12.169 1.00 65.88 127 TYR A N 1
ATOM 975 C CA . TYR A 1 127 ? -3.339 1.436 -10.708 1.00 65.88 127 TYR A CA 1
ATOM 976 C C . TYR A 1 127 ? -4.252 2.453 -10.012 1.00 65.88 127 TYR A C 1
ATOM 978 O O . TYR A 1 127 ? -4.396 2.395 -8.791 1.00 65.88 127 TYR A O 1
ATOM 986 N N . LEU A 1 128 ? -4.891 3.358 -10.765 1.00 66.88 128 LEU A N 1
ATOM 987 C CA . LEU A 1 128 ? -5.808 4.354 -10.198 1.00 66.88 128 LEU A CA 1
ATOM 988 C C . LEU A 1 128 ? -7.060 3.708 -9.587 1.00 66.88 128 LEU A C 1
ATOM 990 O O . LEU A 1 128 ? -7.534 4.162 -8.546 1.00 66.88 128 LEU A O 1
ATOM 994 N N . ASP A 1 129 ? -7.528 2.607 -10.174 1.00 81.94 129 ASP A N 1
ATOM 995 C CA . ASP A 1 129 ? -8.709 1.873 -9.724 1.00 81.94 129 ASP A CA 1
ATOM 996 C C . ASP A 1 129 ? -8.284 0.613 -8.954 1.00 81.94 129 ASP A C 1
ATOM 998 O O . ASP A 1 129 ? -8.585 -0.517 -9.332 1.00 81.94 129 ASP A O 1
ATOM 1002 N N . TRP A 1 130 ? -7.537 0.791 -7.858 1.00 84.69 130 TRP A N 1
ATOM 1003 C CA . TRP A 1 130 ? -6.954 -0.313 -7.072 1.00 84.69 130 TRP A CA 1
ATOM 1004 C C . TRP A 1 130 ? -7.970 -1.395 -6.666 1.00 84.69 130 TRP A C 1
ATOM 1006 O O . TRP A 1 130 ? -7.616 -2.566 -6.515 1.00 84.69 130 TRP A O 1
ATOM 1016 N N . TRP A 1 131 ? -9.240 -1.021 -6.501 1.00 85.88 131 TRP A N 1
ATOM 1017 C CA . TRP A 1 131 ? -10.327 -1.940 -6.168 1.00 85.88 131 TRP A CA 1
ATOM 1018 C C . TRP A 1 131 ? -10.683 -2.904 -7.304 1.00 85.88 131 TRP A C 1
ATOM 1020 O O . TRP A 1 131 ? -11.278 -3.943 -7.044 1.00 85.88 131 TRP A O 1
ATOM 1030 N N . GLU A 1 132 ? -10.321 -2.602 -8.551 1.00 83.88 132 GLU A N 1
ATOM 1031 C CA . GLU A 1 132 ? -10.467 -3.528 -9.679 1.00 83.88 132 GLU A CA 1
ATOM 1032 C C . GLU A 1 132 ? -9.375 -4.602 -9.679 1.00 83.88 132 GLU A C 1
ATOM 1034 O O . GLU A 1 132 ? -9.576 -5.699 -10.198 1.00 83.88 132 GLU A O 1
ATOM 1039 N N . ILE A 1 133 ? -8.226 -4.300 -9.067 1.00 80.56 133 ILE A N 1
ATOM 1040 C CA . ILE A 1 133 ? -7.080 -5.210 -8.969 1.00 80.56 133 ILE A CA 1
ATOM 1041 C C . ILE A 1 133 ? -7.298 -6.231 -7.849 1.00 80.56 133 ILE A C 1
ATOM 1043 O O . ILE A 1 133 ? -6.883 -7.382 -7.968 1.00 80.56 133 ILE A O 1
ATOM 1047 N N . ILE A 1 134 ? -7.955 -5.823 -6.760 1.00 82.44 134 ILE A N 1
ATOM 1048 C CA . ILE A 1 134 ? -8.229 -6.689 -5.612 1.00 82.44 134 ILE A CA 1
ATOM 1049 C C . ILE A 1 134 ? -9.591 -7.368 -5.813 1.00 82.44 134 ILE A C 1
ATOM 1051 O O . ILE A 1 134 ? -10.623 -6.706 -5.690 1.00 82.44 134 ILE A O 1
ATOM 1055 N N . PRO A 1 135 ? -9.649 -8.690 -6.057 1.00 74.94 135 PRO A N 1
ATOM 1056 C CA . PRO A 1 135 ? -10.921 -9.355 -6.277 1.00 74.94 135 PRO A CA 1
ATOM 1057 C C . PRO A 1 135 ? -11.817 -9.257 -5.037 1.00 74.94 135 PRO A C 1
ATOM 1059 O O . PRO A 1 135 ? -11.384 -9.484 -3.899 1.00 74.94 135 PRO A O 1
ATOM 1062 N N . ALA A 1 136 ? -13.105 -8.987 -5.261 1.00 69.38 136 ALA A N 1
ATOM 1063 C CA . ALA A 1 136 ? -14.115 -9.020 -4.202 1.00 69.38 136 ALA A CA 1
ATOM 1064 C C . ALA A 1 136 ? -14.263 -10.431 -3.598 1.00 69.38 136 ALA A C 1
ATOM 1066 O O . ALA A 1 136 ? -14.537 -10.574 -2.409 1.00 69.38 136 ALA A O 1
ATOM 1067 N N . SER A 1 137 ? -14.034 -11.473 -4.403 1.00 66.69 137 SER A N 1
ATOM 1068 C CA . SER A 1 137 ? -14.043 -12.879 -3.999 1.00 66.69 137 SER A CA 1
ATOM 1069 C C . SER A 1 137 ? -12.624 -13.444 -4.014 1.00 66.69 137 SER A C 1
ATOM 1071 O O . SER A 1 137 ? -12.255 -14.209 -4.906 1.00 66.69 137 SER A O 1
ATOM 1073 N N . SER A 1 138 ? -11.808 -13.031 -3.053 1.00 66.94 138 SER A N 1
ATOM 1074 C CA . SER A 1 138 ? -10.484 -13.624 -2.879 1.00 66.94 138 SER A CA 1
ATOM 1075 C C . SER A 1 138 ? -10.568 -14.836 -1.954 1.00 66.94 138 SER A C 1
ATOM 1077 O O . SER A 1 138 ? -11.292 -14.781 -0.954 1.00 66.94 138 SER A O 1
ATOM 1079 N N . PRO A 1 139 ? -9.868 -15.939 -2.271 1.00 65.12 139 PRO A N 1
ATOM 1080 C CA . PRO A 1 139 ? -9.841 -17.105 -1.406 1.00 65.12 139 PRO A CA 1
ATOM 1081 C C . PRO A 1 139 ? -9.306 -16.718 -0.027 1.00 65.12 139 PRO A C 1
ATOM 1083 O O . PRO A 1 139 ? -8.414 -15.878 0.106 1.00 65.12 139 PRO A O 1
ATOM 1086 N N . ILE A 1 140 ? -9.874 -17.343 1.000 1.00 65.25 140 ILE A N 1
ATOM 1087 C CA . ILE A 1 140 ? -9.407 -17.218 2.377 1.00 65.25 140 ILE A CA 1
ATOM 1088 C C . ILE A 1 140 ? -7.923 -17.586 2.404 1.00 65.25 140 ILE A C 1
ATOM 1090 O O . ILE A 1 140 ? -7.542 -18.685 1.998 1.00 65.25 140 ILE A O 1
ATOM 1094 N N . SER A 1 141 ? -7.090 -16.662 2.879 1.00 60.97 141 SER A N 1
ATOM 1095 C CA . SER A 1 141 ? -5.671 -16.932 3.075 1.00 60.97 141 SER A CA 1
ATOM 1096 C C . SER A 1 141 ? -5.519 -17.971 4.186 1.00 60.97 141 SER A C 1
ATOM 1098 O O . SER A 1 141 ? -5.756 -17.679 5.356 1.00 60.97 141 SER A O 1
ATOM 1100 N N . THR A 1 142 ? -5.130 -19.194 3.821 1.00 64.12 142 THR A N 1
ATOM 1101 C CA . THR A 1 142 ? -4.714 -20.250 4.761 1.00 64.12 142 THR A CA 1
ATOM 1102 C C . THR A 1 142 ? -3.234 -20.128 5.128 1.00 64.12 142 THR A C 1
ATOM 1104 O O . THR A 1 142 ? -2.626 -21.091 5.595 1.00 64.12 142 THR A O 1
ATOM 1107 N N . ALA A 1 143 ? -2.615 -18.981 4.834 1.00 67.88 143 ALA A N 1
ATOM 1108 C CA . ALA A 1 143 ? -1.196 -18.775 5.055 1.00 67.88 143 ALA A CA 1
ATOM 1109 C C . ALA A 1 143 ? -0.872 -18.805 6.561 1.00 67.88 143 ALA A C 1
ATOM 1111 O O . ALA A 1 143 ? -1.675 -18.341 7.371 1.00 67.88 143 ALA A O 1
ATOM 1112 N N . PRO A 1 144 ? 0.312 -19.305 6.957 1.00 85.12 144 PRO A N 1
ATOM 1113 C CA . PRO A 1 144 ? 0.691 -19.500 8.360 1.00 85.12 144 PRO A CA 1
ATOM 1114 C C . PRO A 1 144 ? 1.024 -18.190 9.100 1.00 85.12 144 PRO A C 1
ATOM 1116 O O . PRO A 1 144 ? 1.671 -18.219 10.144 1.00 85.12 144 PRO A O 1
ATOM 1119 N N . TYR A 1 145 ? 0.638 -17.036 8.554 1.00 91.94 145 TYR A N 1
ATOM 1120 C CA . TYR A 1 145 ? 0.973 -15.729 9.102 1.00 91.94 145 TYR A CA 1
ATOM 1121 C C . TYR A 1 145 ? 0.024 -15.346 10.239 1.00 91.94 145 TYR A C 1
ATOM 1123 O O . TYR A 1 145 ? -1.189 -15.564 10.167 1.00 91.94 145 TYR A O 1
ATOM 1131 N N . ALA A 1 146 ? 0.574 -14.739 11.291 1.00 92.81 146 ALA A N 1
ATOM 1132 C CA . ALA A 1 146 ? -0.219 -14.178 12.372 1.00 92.81 146 ALA A CA 1
ATOM 1133 C C . ALA A 1 146 ? -1.194 -13.101 11.858 1.00 92.81 146 ALA A C 1
ATOM 1135 O O . ALA A 1 146 ? -0.827 -12.218 11.082 1.00 92.81 146 ALA A O 1
ATOM 1136 N N . ARG A 1 147 ? -2.443 -13.158 12.335 1.00 93.94 147 ARG A N 1
ATOM 1137 C CA . ARG A 1 147 ? -3.509 -12.213 11.973 1.00 93.94 147 ARG A CA 1
ATOM 1138 C C . ARG A 1 147 ? -3.554 -11.005 12.916 1.00 93.94 147 ARG A C 1
ATOM 1140 O O . ARG A 1 147 ? -3.159 -11.113 14.090 1.00 93.94 147 ARG A O 1
ATOM 1147 N N . PRO A 1 148 ? -4.056 -9.852 12.441 1.00 95.88 148 PRO A N 1
ATOM 1148 C CA . PRO A 1 148 ? -4.237 -8.699 13.305 1.00 95.88 148 PRO A CA 1
ATOM 1149 C C . PRO A 1 148 ? -5.321 -8.970 14.349 1.00 95.88 148 PRO A C 1
ATOM 1151 O O . PRO A 1 148 ? -6.278 -9.698 14.093 1.00 95.88 148 PRO A O 1
ATOM 1154 N N . GLY A 1 149 ? -5.196 -8.375 15.535 1.00 95.62 149 GLY A N 1
ATOM 1155 C CA . GLY A 1 149 ? -6.249 -8.480 16.550 1.00 95.62 149 GLY A CA 1
ATOM 1156 C C . GLY A 1 149 ? -7.571 -7.871 16.073 1.00 95.62 149 GLY A C 1
ATOM 1157 O O . GLY A 1 149 ? -8.638 -8.443 16.255 1.00 95.62 149 GLY A O 1
ATOM 1158 N N . ASN A 1 150 ? -7.495 -6.722 15.399 1.00 96.38 150 ASN A N 1
ATOM 1159 C CA . ASN A 1 150 ? -8.666 -5.970 14.959 1.00 96.38 150 ASN A CA 1
ATOM 1160 C C . ASN A 1 150 ? -8.533 -5.537 13.498 1.00 96.38 150 ASN A C 1
ATOM 1162 O O . ASN A 1 150 ? -7.435 -5.215 13.057 1.00 96.38 150 ASN A O 1
ATOM 1166 N N . CYS A 1 151 ? -9.655 -5.424 12.796 1.00 97.06 151 CYS A N 1
ATOM 1167 C CA . CYS A 1 151 ? -9.781 -4.747 11.503 1.00 97.06 151 CYS A CA 1
ATOM 1168 C C . CYS A 1 151 ? -10.965 -3.777 11.541 1.00 97.06 151 CYS A C 1
ATOM 1170 O O . CYS A 1 151 ? -11.781 -3.810 12.460 1.00 97.06 151 CYS A O 1
ATOM 1172 N N . ILE A 1 152 ? -11.077 -2.914 10.537 1.00 97.12 152 ILE A N 1
ATOM 1173 C CA . ILE A 1 152 ? -12.214 -2.013 10.367 1.00 97.12 152 ILE A CA 1
ATOM 1174 C C . ILE A 1 152 ? -13.065 -2.535 9.215 1.00 97.12 152 ILE A C 1
ATOM 1176 O O . ILE A 1 152 ? -12.577 -2.692 8.098 1.00 97.12 152 ILE A O 1
ATOM 1180 N N . LYS A 1 153 ? -14.340 -2.812 9.477 1.00 95.44 153 LYS A N 1
ATOM 1181 C CA . LYS A 1 153 ? -15.292 -3.308 8.477 1.00 95.44 153 LYS A CA 1
ATOM 1182 C C . LYS A 1 153 ? -16.629 -2.609 8.676 1.00 95.44 153 LYS A C 1
ATOM 1184 O O . LYS A 1 153 ? -17.124 -2.533 9.798 1.00 95.44 153 LYS A O 1
ATOM 1189 N N . ALA A 1 154 ? -17.188 -2.059 7.597 1.00 92.12 154 ALA A N 1
ATOM 1190 C CA . ALA A 1 154 ? -18.435 -1.284 7.633 1.00 92.12 154 ALA A CA 1
ATOM 1191 C C . ALA A 1 154 ? -18.450 -0.184 8.724 1.00 92.12 154 ALA A C 1
ATOM 1193 O O . ALA A 1 154 ? -19.421 -0.037 9.466 1.00 92.12 154 ALA A O 1
ATOM 1194 N N . GLY A 1 155 ? -17.339 0.555 8.853 1.00 92.62 155 GLY A N 1
ATOM 1195 C CA . GLY A 1 155 ? -17.198 1.655 9.813 1.00 92.62 155 GLY A CA 1
ATOM 1196 C C . GLY A 1 155 ? -17.092 1.232 11.282 1.00 92.62 155 GLY A C 1
ATOM 1197 O O . GLY A 1 155 ? -17.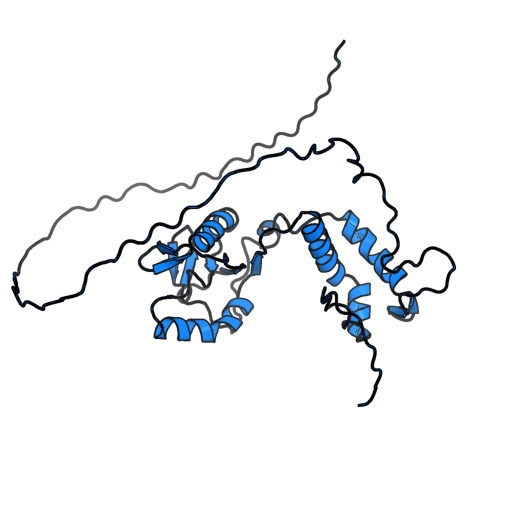197 2.083 12.158 1.00 92.62 155 GLY A O 1
ATOM 1198 N N . LYS A 1 156 ? -16.897 -0.061 11.568 1.00 94.56 156 LYS A N 1
ATOM 1199 C CA . LYS A 1 156 ? -16.786 -0.598 12.929 1.00 94.56 156 LYS A CA 1
ATOM 1200 C C . LYS A 1 156 ? -15.479 -1.347 13.116 1.00 94.56 156 LYS A C 1
ATOM 1202 O O . LYS A 1 156 ? -14.991 -1.989 12.187 1.00 94.56 156 LYS A O 1
ATOM 1207 N N . LEU A 1 157 ? -14.951 -1.297 14.334 1.00 95.31 157 LEU A N 1
ATOM 1208 C CA . LEU A 1 157 ? -13.850 -2.156 14.748 1.00 95.31 157 LEU A CA 1
ATOM 1209 C C . LEU A 1 157 ? -14.384 -3.578 14.974 1.00 95.31 157 LEU A C 1
ATOM 1211 O O . LEU A 1 157 ? -15.330 -3.769 15.737 1.00 95.31 157 LEU A O 1
ATOM 1215 N N . VAL A 1 158 ? -13.797 -4.557 14.296 1.00 95.19 158 VAL A N 1
ATOM 1216 C CA . VAL A 1 158 ? -14.172 -5.972 14.376 1.00 95.19 158 VAL A CA 1
ATOM 1217 C C . VAL A 1 158 ? -12.965 -6.813 14.774 1.00 95.19 158 VAL A C 1
ATOM 1219 O O . VAL A 1 158 ? -11.843 -6.528 14.350 1.00 95.19 158 VAL A O 1
ATOM 1222 N N . ASP A 1 159 ? -13.199 -7.854 15.569 1.00 94.81 159 ASP A N 1
ATOM 1223 C CA . ASP A 1 159 ? -12.180 -8.852 15.894 1.00 94.81 159 ASP A CA 1
ATOM 1224 C C . ASP A 1 159 ? -11.869 -9.689 14.645 1.00 94.81 159 ASP A C 1
ATOM 1226 O O . ASP A 1 159 ? -12.746 -10.334 14.065 1.00 94.81 159 ASP A O 1
ATOM 1230 N N . SER A 1 160 ? -10.612 -9.646 14.205 1.00 92.56 160 SER A N 1
ATOM 1231 C CA . SER A 1 160 ? -10.162 -10.349 12.998 1.00 92.56 160 SER A CA 1
ATOM 1232 C C . SER A 1 160 ? -9.616 -11.752 13.294 1.00 92.56 160 SER A C 1
ATOM 1234 O O . SER A 1 160 ? -9.370 -12.531 12.370 1.00 92.56 160 SER A O 1
ATOM 1236 N N . THR A 1 161 ? -9.433 -12.092 14.572 1.00 89.88 161 THR A N 1
ATOM 1237 C CA . THR A 1 161 ? -8.893 -13.387 15.008 1.00 89.88 161 THR A CA 1
ATOM 1238 C C . THR A 1 161 ? -9.943 -14.492 14.994 1.00 89.88 161 THR A C 1
ATOM 1240 O O . THR A 1 161 ? -9.608 -15.657 14.797 1.00 89.88 161 THR A O 1
ATOM 1243 N N . THR A 1 162 ? -11.217 -14.127 15.140 1.00 87.81 162 THR A N 1
ATOM 1244 C CA . THR A 1 162 ? -12.358 -15.056 15.130 1.00 87.81 162 THR A CA 1
ATOM 1245 C C . THR A 1 162 ? -12.908 -15.324 13.731 1.00 87.81 162 THR A C 1
ATOM 1247 O O . THR A 1 162 ? -13.712 -16.238 13.551 1.00 87.81 162 THR A O 1
ATOM 1250 N N . THR A 1 163 ? -12.471 -14.558 12.729 1.00 85.44 163 THR A N 1
ATOM 1251 C CA . THR A 1 163 ? -12.936 -14.673 11.344 1.00 85.44 163 THR A CA 1
ATOM 1252 C C . THR A 1 163 ? -11.781 -15.007 10.407 1.00 85.44 163 THR A C 1
ATOM 1254 O O . THR A 1 163 ? -10.660 -14.522 10.557 1.00 85.44 163 THR A O 1
ATOM 1257 N N . ALA A 1 164 ? -12.063 -15.827 9.396 1.00 85.94 164 ALA A N 1
ATOM 1258 C CA . ALA A 1 164 ? -11.110 -16.127 8.330 1.00 85.94 164 ALA A CA 1
ATOM 1259 C C . ALA A 1 164 ? -11.198 -15.118 7.167 1.00 85.94 164 ALA A C 1
ATOM 1261 O O . ALA A 1 164 ? -10.599 -15.327 6.113 1.00 85.94 164 ALA A O 1
ATOM 1262 N N . ASP A 1 165 ? -11.948 -14.027 7.346 1.00 90.31 165 ASP A N 1
ATOM 1263 C CA . ASP A 1 165 ? -12.195 -13.041 6.301 1.00 90.31 165 ASP A CA 1
ATOM 1264 C C . ASP A 1 165 ? -10.873 -12.409 5.826 1.00 90.31 165 ASP A C 1
ATOM 1266 O O . ASP A 1 165 ? -10.019 -12.050 6.647 1.00 90.31 165 ASP A O 1
ATOM 1270 N N . PRO A 1 166 ? -10.667 -12.240 4.512 1.00 93.06 166 PRO A N 1
ATOM 1271 C CA . PRO A 1 166 ? -9.522 -11.496 4.014 1.00 93.06 166 PRO A CA 1
ATOM 1272 C C . PRO A 1 166 ? -9.579 -10.029 4.465 1.00 93.06 166 PRO A C 1
ATOM 1274 O O . PRO A 1 166 ? -10.646 -9.440 4.668 1.00 93.06 166 PRO A O 1
ATOM 1277 N N . TYR A 1 167 ? -8.400 -9.430 4.604 1.00 95.19 167 TYR A N 1
ATOM 1278 C CA . TYR A 1 167 ? -8.240 -8.019 4.938 1.00 95.19 167 TYR A CA 1
ATOM 1279 C C . TYR A 1 167 ? -7.169 -7.378 4.059 1.00 95.19 167 TYR A C 1
ATOM 1281 O O . TYR A 1 167 ? -6.293 -8.058 3.522 1.00 95.19 167 TYR A O 1
ATOM 1289 N N . ILE A 1 168 ? -7.242 -6.060 3.926 1.00 96.00 168 ILE A N 1
ATOM 1290 C CA . ILE A 1 168 ? -6.267 -5.226 3.229 1.00 96.00 168 ILE A CA 1
ATOM 1291 C C . ILE A 1 168 ? -5.498 -4.443 4.289 1.00 96.00 168 ILE A C 1
ATOM 1293 O O . ILE A 1 168 ? -6.108 -3.797 5.144 1.00 96.00 168 ILE A O 1
ATOM 1297 N N . ALA A 1 169 ? -4.170 -4.498 4.245 1.00 97.50 169 ALA A N 1
ATOM 1298 C CA . ALA A 1 169 ? -3.323 -3.684 5.108 1.00 97.50 169 ALA A CA 1
ATOM 1299 C C . ALA A 1 169 ? -3.061 -2.323 4.455 1.00 97.50 169 ALA A C 1
ATOM 1301 O O . ALA A 1 169 ? -2.800 -2.242 3.255 1.00 97.50 169 ALA A O 1
ATOM 1302 N N . ILE A 1 170 ? -3.116 -1.253 5.242 1.00 97.62 170 ILE A N 1
ATOM 1303 C CA . ILE A 1 170 ? -2.856 0.109 4.781 1.00 97.62 170 ILE A CA 1
ATOM 1304 C C . ILE A 1 170 ? -1.570 0.607 5.425 1.00 97.62 170 ILE A C 1
ATOM 1306 O O . ILE A 1 170 ? -1.461 0.661 6.649 1.00 97.62 170 ILE A O 1
ATOM 1310 N N . SER A 1 171 ? -0.622 1.004 4.586 1.00 95.69 171 SER A N 1
ATOM 1311 C CA . SER A 1 171 ? 0.580 1.731 4.975 1.00 95.69 171 SER A CA 1
ATOM 1312 C C . SER A 1 171 ? 0.460 3.150 4.441 1.00 95.69 171 SER A C 1
ATOM 1314 O O . SER A 1 171 ? 0.169 3.344 3.262 1.00 95.69 171 SER A O 1
ATOM 1316 N N . TYR A 1 172 ? 0.634 4.155 5.291 1.00 95.50 172 TYR A N 1
ATOM 1317 C CA . TYR A 1 172 ? 0.496 5.550 4.888 1.00 95.50 172 TYR A CA 1
ATOM 1318 C C . TYR A 1 172 ? 1.491 6.434 5.634 1.00 95.50 172 TYR A C 1
ATOM 1320 O O . TYR A 1 172 ? 1.941 6.111 6.736 1.00 95.50 172 TYR A O 1
ATOM 1328 N N . VAL A 1 173 ? 1.838 7.564 5.022 1.00 93.12 173 VAL A N 1
ATOM 1329 C CA . VAL A 1 173 ? 2.687 8.572 5.660 1.00 93.12 173 VAL A CA 1
ATOM 1330 C C . VAL A 1 173 ? 1.841 9.398 6.620 1.00 93.12 173 VAL A C 1
ATOM 1332 O O . VAL A 1 173 ? 0.855 10.012 6.214 1.00 93.12 173 VAL A O 1
ATOM 1335 N N . TRP A 1 174 ? 2.239 9.421 7.888 1.00 90.19 174 TRP A N 1
ATOM 1336 C CA . TRP A 1 174 ? 1.572 10.231 8.899 1.00 90.19 174 TRP A CA 1
ATOM 1337 C C . TRP A 1 174 ? 1.769 11.722 8.628 1.00 90.19 174 TRP A C 1
ATOM 1339 O O . TRP A 1 174 ? 2.843 12.154 8.197 1.00 90.19 174 TRP A O 1
ATOM 1349 N N . ASP A 1 175 ? 0.747 12.513 8.945 1.00 90.94 175 ASP A N 1
ATOM 1350 C CA . ASP A 1 175 ? 0.885 13.965 9.006 1.00 90.94 175 ASP A CA 1
ATOM 1351 C C . ASP A 1 175 ? 2.021 14.361 9.955 1.00 90.94 175 ASP A C 1
ATOM 1353 O O . ASP A 1 175 ? 2.217 13.753 11.008 1.00 90.94 175 ASP A O 1
ATOM 1357 N N . ARG A 1 176 ? 2.750 15.432 9.612 1.00 91.44 176 ARG A N 1
ATOM 1358 C CA . ARG A 1 176 ? 3.830 15.958 10.470 1.00 91.44 176 ARG A CA 1
ATOM 1359 C C . ARG A 1 176 ? 3.320 16.360 11.855 1.00 91.44 176 ARG A C 1
ATOM 1361 O O . ARG A 1 176 ? 4.037 16.205 12.834 1.00 91.44 176 ARG A O 1
ATOM 1368 N N . ASN A 1 177 ? 2.089 16.867 11.907 1.00 93.12 177 ASN A N 1
ATOM 1369 C CA . ASN A 1 177 ? 1.396 17.284 13.122 1.00 93.12 177 ASN A CA 1
ATOM 1370 C C . ASN A 1 177 ? 0.030 16.579 13.168 1.00 93.12 177 ASN A C 1
ATOM 1372 O O . ASN A 1 177 ? -0.974 17.181 12.777 1.00 93.12 177 ASN A O 1
ATOM 1376 N N . PRO A 1 178 ? -0.021 15.295 13.563 1.00 93.25 178 PRO A N 1
ATOM 1377 C CA . PRO A 1 178 ? -1.259 14.533 13.539 1.00 93.25 178 PRO A CA 1
ATOM 1378 C C . PRO A 1 178 ? -2.240 15.075 14.583 1.00 93.25 178 PRO A C 1
ATOM 1380 O O . PRO A 1 178 ? -1.873 15.342 15.727 1.00 93.25 178 PRO A O 1
ATOM 1383 N N . SER A 1 179 ? -3.506 15.216 14.190 1.00 95.50 179 SER A N 1
ATOM 1384 C CA . SER A 1 179 ? -4.600 15.491 15.124 1.00 95.50 179 SER A CA 1
ATOM 1385 C C . SER A 1 179 ? -5.216 14.182 15.602 1.00 95.50 179 SER A C 1
ATOM 1387 O O . SER A 1 179 ? -5.420 13.267 14.800 1.00 95.50 179 SER A O 1
ATOM 1389 N N . PHE A 1 180 ? -5.521 14.103 16.896 1.00 95.44 180 PHE A N 1
ATOM 1390 C CA . PHE A 1 180 ? -6.090 12.913 17.522 1.00 95.44 180 PHE A CA 1
ATOM 1391 C C . PHE A 1 180 ? -7.552 13.127 17.899 1.00 95.44 180 PHE A C 1
ATOM 1393 O O . PHE A 1 180 ? -7.956 14.214 18.314 1.00 95.44 180 PHE A O 1
ATOM 1400 N N . VAL A 1 181 ? -8.342 12.066 17.768 1.00 96.19 181 VAL A N 1
ATOM 1401 C CA . VAL A 1 181 ? -9.752 12.018 18.157 1.00 96.19 181 VAL A CA 1
ATOM 1402 C C . VAL A 1 181 ? -10.047 10.710 18.883 1.00 96.19 181 VAL A C 1
ATOM 1404 O O . VAL A 1 181 ? -9.402 9.688 18.642 1.00 96.19 181 VAL A O 1
ATOM 1407 N N . ASN A 1 182 ? -11.044 10.727 19.769 1.00 95.50 182 ASN A N 1
ATOM 1408 C CA . ASN A 1 182 ? -11.549 9.499 20.370 1.00 95.50 182 ASN A CA 1
ATOM 1409 C C . ASN A 1 182 ? -12.518 8.810 19.400 1.00 95.50 182 ASN A C 1
ATOM 1411 O O . ASN A 1 182 ? -13.545 9.378 19.027 1.00 95.50 182 ASN A O 1
ATOM 1415 N N . TRP A 1 183 ? -12.205 7.580 19.012 1.00 95.00 183 TRP A N 1
ATOM 1416 C CA . TRP A 1 183 ? -13.032 6.742 18.156 1.00 95.00 183 TRP A CA 1
ATOM 1417 C C . TRP A 1 183 ? -13.199 5.366 18.801 1.00 95.00 183 TRP A C 1
ATOM 1419 O O . TRP A 1 183 ? -12.235 4.621 18.970 1.00 95.00 183 TRP A O 1
ATOM 1429 N N . HIS A 1 184 ? -14.429 5.041 19.212 1.00 89.75 184 HIS A N 1
ATOM 1430 C CA . HIS A 1 184 ? -14.763 3.812 19.948 1.00 89.75 184 HIS A CA 1
ATOM 1431 C C . HIS A 1 184 ? -13.865 3.546 21.172 1.00 89.75 184 HIS A C 1
ATOM 1433 O O . HIS A 1 184 ? -13.407 2.424 21.389 1.00 89.75 184 HIS A O 1
ATOM 1439 N N . GLY A 1 185 ? -13.592 4.581 21.974 1.00 89.00 185 GLY A N 1
ATOM 1440 C CA . GLY A 1 185 ? -12.766 4.453 23.178 1.00 89.00 185 GLY A CA 1
ATOM 1441 C C . GLY A 1 185 ? -11.266 4.339 22.896 1.00 89.00 185 GLY A C 1
ATOM 1442 O O . GLY A 1 185 ? -10.496 4.077 23.816 1.00 89.00 185 GLY A O 1
ATOM 1443 N N . ARG A 1 186 ? -10.837 4.542 21.645 1.00 91.38 186 ARG A N 1
ATOM 1444 C CA . ARG A 1 186 ? -9.429 4.575 21.243 1.00 91.38 186 ARG A CA 1
ATOM 1445 C C . ARG A 1 186 ? -9.046 5.965 20.777 1.00 91.38 186 ARG A C 1
ATOM 1447 O O . ARG A 1 186 ? -9.822 6.630 20.101 1.00 91.38 186 ARG A O 1
ATOM 1454 N N . GLU A 1 187 ? -7.839 6.382 21.112 1.00 93.62 187 GLU A N 1
ATOM 1455 C CA . GLU A 1 187 ? -7.236 7.579 20.544 1.00 93.62 187 GLU A CA 1
ATOM 1456 C C . GLU A 1 187 ? -6.603 7.226 19.197 1.00 93.62 187 GLU A C 1
ATOM 1458 O O . GLU A 1 187 ? -5.744 6.346 19.117 1.00 93.62 187 GLU A O 1
ATOM 1463 N N . VAL A 1 188 ? -7.081 7.865 18.132 1.00 95.31 188 VAL A N 1
ATOM 1464 C CA . VAL A 1 188 ? -6.664 7.594 16.752 1.00 95.31 188 VAL A CA 1
ATOM 1465 C C . VAL A 1 188 ? -6.438 8.901 16.008 1.00 95.31 188 VAL A C 1
ATOM 1467 O O . VAL A 1 188 ? -6.980 9.938 16.389 1.00 95.31 188 VAL A O 1
ATOM 1470 N N . THR A 1 189 ? -5.663 8.866 14.926 1.00 95.75 189 THR A N 1
ATOM 1471 C CA . THR A 1 189 ? -5.452 10.063 14.105 1.00 95.75 189 THR A CA 1
ATOM 1472 C C . THR A 1 189 ? -6.660 10.338 13.205 1.00 95.75 189 THR A C 1
ATOM 1474 O O . THR A 1 189 ? -7.249 9.420 12.625 1.00 95.75 189 THR A O 1
ATOM 1477 N N . THR A 1 190 ? -7.017 11.614 13.037 1.00 96.50 190 THR A N 1
ATOM 1478 C CA . THR A 1 190 ? -8.088 12.040 12.114 1.00 96.50 190 THR A CA 1
ATOM 1479 C C . THR A 1 190 ? -7.794 11.592 10.681 1.00 96.50 190 THR A C 1
ATOM 1481 O O . THR A 1 190 ? -8.688 11.129 9.975 1.00 96.50 190 THR A O 1
ATOM 1484 N N . GLN A 1 191 ? -6.522 11.666 10.274 1.00 96.38 191 GLN A N 1
ATOM 1485 C CA . GLN A 1 191 ? -6.041 11.233 8.964 1.00 96.38 191 GLN A CA 1
ATOM 1486 C C . GLN A 1 191 ? -6.341 9.748 8.703 1.00 96.38 191 GLN A C 1
ATOM 1488 O O . GLN A 1 191 ? -6.881 9.404 7.652 1.00 96.38 191 GLN A O 1
ATOM 1493 N N . ALA A 1 192 ? -6.057 8.863 9.668 1.00 96.75 192 ALA A N 1
ATOM 1494 C CA . ALA A 1 192 ? -6.325 7.434 9.521 1.00 96.75 192 ALA A CA 1
ATOM 1495 C C . ALA A 1 192 ? -7.822 7.147 9.340 1.00 96.75 192 ALA A C 1
ATOM 1497 O O . ALA A 1 192 ? -8.195 6.327 8.501 1.00 96.75 192 ALA A O 1
ATOM 1498 N N . LEU A 1 193 ? -8.689 7.840 10.088 1.00 97.00 193 LEU A N 1
ATOM 1499 C CA . LEU A 1 193 ? -10.139 7.688 9.948 1.00 97.00 193 LEU A CA 1
ATOM 1500 C C . LEU A 1 193 ? -10.629 8.132 8.569 1.00 97.00 193 LEU A C 1
ATOM 1502 O O . LEU A 1 193 ? -11.417 7.418 7.952 1.00 97.00 193 LEU A O 1
ATOM 1506 N N . GLN A 1 194 ? -10.132 9.262 8.063 1.00 96.38 194 GLN A N 1
ATOM 1507 C CA . GLN A 1 194 ? -10.468 9.750 6.724 1.00 96.38 194 GLN A CA 1
ATOM 1508 C C . GLN A 1 194 ? -10.028 8.767 5.636 1.00 96.38 194 GLN A C 1
ATOM 1510 O O . GLN A 1 194 ? -10.803 8.467 4.729 1.00 96.38 194 GLN A O 1
ATOM 1515 N N . ILE A 1 195 ? -8.810 8.225 5.739 1.00 95.94 195 ILE A N 1
ATOM 1516 C CA . ILE A 1 195 ? -8.304 7.203 4.814 1.00 95.94 195 ILE A CA 1
ATOM 1517 C C . ILE A 1 195 ? -9.245 5.995 4.802 1.00 95.94 195 ILE A C 1
ATOM 1519 O O . ILE A 1 195 ? -9.711 5.579 3.742 1.00 95.94 195 ILE A O 1
ATOM 1523 N N . VAL A 1 196 ? -9.574 5.455 5.975 1.00 96.81 196 VAL A N 1
ATOM 1524 C CA . VAL A 1 196 ? -10.452 4.285 6.103 1.00 96.81 196 VAL A CA 1
ATOM 1525 C C . VAL A 1 196 ? -11.850 4.567 5.565 1.00 96.81 196 VAL A C 1
ATOM 1527 O O . VAL A 1 196 ? -12.400 3.742 4.835 1.00 96.81 196 VAL A O 1
ATOM 1530 N N . GLU A 1 197 ? -12.424 5.728 5.880 1.00 96.19 197 GLU A N 1
ATOM 1531 C CA . GLU A 1 197 ? -13.733 6.138 5.376 1.00 96.19 197 GLU A CA 1
ATOM 1532 C C . GLU A 1 197 ? -13.750 6.153 3.843 1.00 96.19 197 GLU A C 1
ATOM 1534 O O . GLU A 1 197 ? -14.671 5.608 3.233 1.00 96.19 197 GLU A O 1
ATOM 1539 N N . GLN A 1 198 ? -12.727 6.723 3.203 1.00 94.81 198 GLN A N 1
ATOM 1540 C CA . GLN A 1 198 ? -12.653 6.769 1.744 1.00 94.81 198 GLN A CA 1
ATOM 1541 C C . GLN A 1 198 ? -12.445 5.383 1.132 1.00 94.81 198 GLN A C 1
ATOM 1543 O O . GLN A 1 198 ? -13.160 5.022 0.199 1.00 94.81 198 GLN A O 1
ATOM 1548 N N . LEU A 1 199 ? -11.514 4.588 1.663 1.00 94.94 199 LEU A N 1
ATOM 1549 C CA . LEU A 1 199 ? -11.188 3.272 1.108 1.00 94.94 199 LEU A CA 1
ATOM 1550 C C . LEU A 1 199 ? -12.319 2.255 1.295 1.00 94.94 199 LEU A C 1
ATOM 1552 O O . LEU A 1 199 ? -12.567 1.448 0.401 1.00 94.94 199 LEU A O 1
ATOM 1556 N N . SER A 1 200 ? -13.050 2.323 2.411 1.00 95.12 200 SER A N 1
ATOM 1557 C CA . SER A 1 200 ? -14.158 1.402 2.709 1.00 95.12 200 SER A CA 1
ATOM 1558 C C . SER A 1 200 ? -15.304 1.457 1.691 1.00 95.12 200 SER A C 1
ATOM 1560 O O . SER A 1 200 ? -16.085 0.515 1.592 1.00 95.12 200 SER A O 1
ATOM 1562 N N . LYS A 1 201 ? -15.394 2.527 0.890 1.00 94.06 201 LYS A N 1
ATOM 1563 C CA . LYS A 1 201 ? -16.387 2.674 -0.187 1.00 94.06 201 LYS A CA 1
ATOM 1564 C C . LYS A 1 201 ? -16.126 1.739 -1.368 1.00 94.06 201 LYS A C 1
ATOM 1566 O O . LYS A 1 201 ? -17.052 1.456 -2.122 1.00 94.06 201 LYS A O 1
ATOM 1571 N N . TYR A 1 202 ? -14.886 1.284 -1.528 1.00 92.75 202 TYR A N 1
ATOM 1572 C CA . TYR A 1 202 ? -14.434 0.536 -2.699 1.00 92.75 202 TYR A CA 1
ATOM 1573 C C . TYR A 1 202 ? -14.156 -0.941 -2.408 1.00 92.75 202 TYR A C 1
ATOM 1575 O O . TYR A 1 202 ? -13.834 -1.692 -3.321 1.00 92.75 202 TYR A O 1
ATOM 1583 N N . THR A 1 203 ? -14.280 -1.386 -1.154 1.00 92.50 203 THR A N 1
ATOM 1584 C CA . THR A 1 203 ? -13.997 -2.775 -0.786 1.00 92.50 203 THR A CA 1
ATOM 1585 C C . THR A 1 203 ? -14.911 -3.283 0.329 1.00 92.50 203 THR A C 1
ATOM 1587 O O . THR A 1 203 ? -15.154 -2.564 1.300 1.00 92.50 203 THR A O 1
ATOM 1590 N N . PRO A 1 204 ? -15.406 -4.531 0.237 1.00 92.75 204 PRO A N 1
ATOM 1591 C CA . PRO A 1 204 ? -16.112 -5.185 1.337 1.00 92.75 204 PRO A CA 1
ATOM 1592 C C . PRO A 1 204 ? -15.157 -5.800 2.377 1.00 92.75 204 PRO A C 1
ATOM 1594 O O . PRO A 1 204 ? -15.611 -6.268 3.428 1.00 92.75 204 PRO A O 1
ATOM 1597 N N . HIS A 1 205 ? -13.854 -5.852 2.076 1.00 94.19 205 HIS A N 1
ATOM 1598 C CA . HIS A 1 205 ? -12.839 -6.481 2.920 1.00 94.19 205 HIS A CA 1
ATOM 1599 C C . HIS A 1 205 ? -12.557 -5.649 4.171 1.00 94.19 205 HIS A C 1
ATOM 1601 O O . HIS A 1 205 ? -12.747 -4.432 4.188 1.00 94.19 205 HIS A O 1
ATOM 1607 N N . GLY A 1 206 ? -12.081 -6.307 5.230 1.00 96.06 206 GLY A N 1
ATOM 1608 C CA . GLY A 1 206 ? -11.606 -5.592 6.412 1.00 96.06 206 GLY A CA 1
ATOM 1609 C C . GLY A 1 206 ? -10.392 -4.727 6.068 1.00 96.06 206 GLY A C 1
ATOM 1610 O O . GLY A 1 206 ? -9.515 -5.160 5.325 1.00 96.06 206 GLY A O 1
ATOM 1611 N N . LEU A 1 207 ? -10.322 -3.519 6.616 1.00 97.69 207 LEU A N 1
ATOM 1612 C CA . LEU A 1 207 ? -9.160 -2.642 6.501 1.00 97.69 207 LEU A CA 1
ATOM 1613 C C . LEU A 1 207 ? -8.348 -2.705 7.790 1.00 97.69 207 LEU A C 1
ATOM 1615 O O . LEU A 1 207 ? -8.885 -2.502 8.879 1.00 97.69 207 LEU A O 1
ATOM 1619 N N . TRP A 1 208 ? -7.057 -2.984 7.677 1.00 98.00 208 TRP A N 1
ATOM 1620 C CA . TRP A 1 208 ? -6.127 -2.917 8.793 1.00 98.00 208 TRP A CA 1
ATOM 1621 C C . TRP A 1 208 ? -5.260 -1.667 8.669 1.00 98.00 208 TRP A C 1
ATOM 1623 O O . TRP A 1 208 ? -4.518 -1.518 7.701 1.00 98.00 208 TRP A O 1
ATOM 1633 N N . VAL A 1 209 ? -5.362 -0.779 9.657 1.00 97.69 209 VAL A N 1
ATOM 1634 C CA . VAL A 1 209 ? -4.553 0.440 9.774 1.00 97.69 209 VAL A CA 1
ATOM 1635 C C . VAL A 1 209 ? -3.952 0.448 11.166 1.00 97.69 209 VAL A C 1
ATOM 1637 O O . VAL A 1 209 ? -4.692 0.449 12.150 1.00 97.69 209 VAL A O 1
ATOM 1640 N N . ASP A 1 210 ? -2.630 0.430 11.270 1.00 96.56 210 ASP A N 1
ATOM 1641 C CA . ASP A 1 210 ? -1.911 0.299 12.541 1.00 96.56 210 ASP A CA 1
ATOM 1642 C C . ASP A 1 210 ? -2.327 1.356 13.581 1.00 96.56 210 ASP A C 1
ATOM 1644 O O . ASP A 1 210 ? -2.601 1.014 14.733 1.00 96.56 210 ASP A O 1
ATOM 1648 N N . ALA A 1 211 ? -2.492 2.612 13.159 1.00 95.56 211 ALA A N 1
ATOM 1649 C CA . ALA A 1 211 ? -2.915 3.733 13.997 1.00 95.56 211 ALA A CA 1
ATOM 1650 C C . ALA A 1 211 ? -4.305 3.562 14.641 1.00 95.56 211 ALA A C 1
ATOM 1652 O O . ALA A 1 211 ? -4.598 4.233 15.627 1.00 95.56 211 ALA A O 1
ATOM 1653 N N . ILE A 1 212 ? -5.156 2.675 14.109 1.00 96.75 212 ILE A N 1
ATOM 1654 C CA . ILE A 1 212 ? -6.522 2.426 14.606 1.00 96.75 212 ILE A CA 1
ATOM 1655 C C . ILE A 1 212 ? -6.645 1.019 15.212 1.00 96.75 212 ILE A C 1
ATOM 1657 O O . ILE A 1 212 ? -7.160 0.826 16.320 1.00 96.75 212 ILE A O 1
ATOM 1661 N N . CYS A 1 213 ? -6.196 0.008 14.470 1.00 97.12 213 CYS A N 1
ATOM 1662 C CA . CYS A 1 213 ? -6.387 -1.401 14.794 1.00 97.12 213 CYS A CA 1
ATOM 1663 C C . CYS A 1 213 ? -5.533 -1.850 15.986 1.00 97.12 213 CYS A C 1
ATOM 1665 O O . CYS A 1 213 ? -5.956 -2.735 16.742 1.00 97.12 213 CYS A O 1
ATOM 1667 N N . ILE A 1 214 ? -4.381 -1.211 16.205 1.00 95.81 214 ILE A N 1
ATOM 1668 C CA . ILE A 1 214 ? -3.540 -1.436 17.380 1.00 95.81 214 ILE A CA 1
ATOM 1669 C C . ILE A 1 214 ? -3.998 -0.500 18.509 1.00 95.81 214 ILE A C 1
ATOM 1671 O O . ILE A 1 214 ? -4.117 0.705 18.282 1.00 95.81 214 ILE A O 1
ATOM 1675 N N . PRO A 1 215 ? -4.250 -1.008 19.730 1.00 92.81 215 PRO A N 1
ATOM 1676 C CA . PRO A 1 215 ? -4.538 -0.160 20.884 1.00 92.81 215 PRO A CA 1
ATOM 1677 C C . PRO A 1 215 ? -3.330 0.735 21.203 1.00 92.81 215 PRO A C 1
ATOM 1679 O O . PRO A 1 215 ? -2.338 0.262 21.749 1.00 92.81 215 PRO A O 1
ATOM 1682 N N . GLN A 1 216 ? -3.376 2.022 20.851 1.00 91.88 216 GLN A N 1
ATOM 1683 C CA . GLN A 1 216 ? -2.203 2.898 20.994 1.00 91.88 216 GLN A CA 1
ATOM 1684 C C . GLN A 1 216 ? -1.854 3.211 22.457 1.00 91.88 216 GLN A C 1
ATOM 1686 O O . GLN A 1 216 ? -0.671 3.315 22.783 1.00 91.88 216 GLN A O 1
ATOM 1691 N N . ASN A 1 217 ? -2.867 3.279 23.328 1.00 91.88 217 ASN A N 1
ATOM 1692 C CA . ASN A 1 217 ? -2.731 3.678 24.736 1.00 91.88 217 ASN A CA 1
ATOM 1693 C C . ASN A 1 217 ? -2.529 2.493 25.703 1.00 91.88 217 ASN A C 1
ATOM 1695 O O . ASN A 1 217 ? -2.289 2.703 26.888 1.00 91.88 217 ASN A O 1
ATOM 1699 N N . ASP A 1 218 ? -2.589 1.250 25.212 1.00 93.56 218 ASP A N 1
ATOM 1700 C CA . ASP A 1 218 ? -2.305 0.034 25.985 1.00 93.56 218 ASP A CA 1
ATOM 1701 C C . ASP A 1 218 ? -0.962 -0.540 25.520 1.00 93.56 218 ASP A C 1
ATOM 1703 O O . ASP A 1 218 ? -0.869 -1.228 24.501 1.00 93.56 218 ASP A O 1
ATOM 1707 N N . VAL A 1 219 ? 0.106 -0.207 26.251 1.00 95.00 219 VAL A N 1
ATOM 1708 C CA . VAL A 1 219 ? 1.479 -0.597 25.896 1.00 95.00 219 VAL A CA 1
ATOM 1709 C C . VAL A 1 219 ? 1.642 -2.124 25.819 1.00 95.00 219 VAL A C 1
ATOM 1711 O O . VAL A 1 219 ? 2.174 -2.590 24.805 1.00 95.00 219 VAL A O 1
ATOM 1714 N N . PRO A 1 220 ? 1.192 -2.930 26.806 1.00 96.62 220 PRO A N 1
ATOM 1715 C CA . PRO A 1 220 ? 1.208 -4.387 26.688 1.00 96.62 220 PRO A CA 1
ATOM 1716 C C . PRO A 1 220 ? 0.509 -4.914 25.427 1.00 96.62 220 PRO A C 1
ATOM 1718 O O . PRO A 1 220 ? 1.114 -5.690 24.680 1.00 96.62 220 PRO A O 1
ATOM 1721 N N . ALA A 1 221 ? -0.721 -4.473 25.143 1.00 93.56 221 ALA A N 1
ATOM 1722 C CA . ALA A 1 221 ? -1.468 -4.933 23.971 1.00 93.56 221 ALA A CA 1
ATOM 1723 C C . ALA A 1 221 ? -0.809 -4.490 22.655 1.00 93.56 221 ALA A C 1
ATOM 1725 O O . ALA A 1 221 ? -0.690 -5.279 21.713 1.00 93.56 221 ALA A O 1
ATOM 1726 N N . LYS A 1 222 ? -0.297 -3.256 22.605 1.00 95.06 222 LYS A N 1
ATOM 1727 C CA . LYS A 1 222 ? 0.467 -2.724 21.471 1.00 95.06 222 LYS A CA 1
ATOM 1728 C C . LYS A 1 222 ? 1.681 -3.588 21.151 1.00 95.06 222 LYS A C 1
ATOM 1730 O O . LYS A 1 222 ? 1.901 -3.920 19.990 1.00 95.06 222 LYS A O 1
ATOM 1735 N N . GLN A 1 223 ? 2.455 -3.990 22.159 1.00 96.50 223 GLN A N 1
ATOM 1736 C CA . GLN A 1 223 ? 3.646 -4.822 21.954 1.00 96.50 223 GLN A CA 1
ATOM 1737 C C . GLN A 1 223 ? 3.314 -6.209 21.389 1.00 96.50 223 GLN A C 1
ATOM 1739 O O . GLN A 1 223 ? 4.100 -6.758 20.616 1.00 96.50 223 GLN A O 1
ATOM 1744 N N . VAL A 1 224 ? 2.155 -6.776 21.735 1.00 95.81 224 VAL A N 1
ATOM 1745 C CA . VAL A 1 224 ? 1.684 -8.039 21.146 1.00 95.81 224 VAL A CA 1
ATOM 1746 C C . VAL A 1 224 ? 1.387 -7.871 19.655 1.00 95.81 224 VAL A C 1
ATOM 1748 O O . VAL A 1 224 ? 1.820 -8.698 18.855 1.00 95.81 224 VAL A O 1
ATOM 1751 N N . GLU A 1 225 ? 0.703 -6.796 19.256 1.00 95.62 225 GLU A N 1
ATOM 1752 C CA . GLU A 1 225 ? 0.412 -6.529 17.839 1.00 95.62 225 GLU A CA 1
ATOM 1753 C C . GLU A 1 225 ? 1.674 -6.192 17.033 1.00 95.62 225 GLU A C 1
ATOM 1755 O O . GLU A 1 225 ? 1.854 -6.716 15.935 1.00 95.62 225 GLU A O 1
ATOM 1760 N N . LEU A 1 226 ? 2.591 -5.389 17.583 1.00 96.00 226 LEU A N 1
ATOM 1761 C CA . LEU A 1 226 ? 3.830 -5.008 16.893 1.00 96.00 226 LEU A CA 1
ATOM 1762 C C . LEU A 1 226 ? 4.714 -6.216 16.557 1.00 96.00 226 LEU A C 1
ATOM 1764 O O . LEU A 1 226 ? 5.295 -6.268 15.476 1.00 96.00 226 LEU A O 1
ATOM 1768 N N . LYS A 1 227 ? 4.763 -7.232 17.428 1.00 97.31 227 LYS A N 1
ATOM 1769 C CA . LYS A 1 227 ? 5.485 -8.489 17.147 1.00 97.31 227 LYS A CA 1
ATOM 1770 C C . LYS A 1 227 ? 4.911 -9.256 15.953 1.00 97.31 227 LYS A C 1
ATOM 1772 O O . LYS A 1 227 ? 5.646 -9.998 15.310 1.00 97.31 227 LYS A O 1
ATOM 1777 N N . LYS A 1 228 ? 3.624 -9.067 15.648 1.00 96.00 228 LYS A N 1
ATOM 1778 C CA . LYS A 1 228 ? 2.930 -9.688 14.512 1.00 96.00 228 LYS A CA 1
ATOM 1779 C C . LYS A 1 228 ? 2.995 -8.843 13.242 1.00 96.00 228 LYS A C 1
ATOM 1781 O O . LYS A 1 228 ? 2.586 -9.320 12.194 1.00 96.00 228 LYS A O 1
ATOM 1786 N N . MET A 1 229 ? 3.488 -7.605 13.302 1.00 95.75 229 MET A N 1
ATOM 1787 C CA . MET A 1 229 ? 3.343 -6.620 12.224 1.00 95.75 229 MET A CA 1
ATOM 1788 C C . MET A 1 229 ? 3.849 -7.129 10.867 1.00 95.75 229 MET A C 1
ATOM 1790 O O . MET A 1 229 ? 3.150 -6.994 9.867 1.00 95.75 229 MET A O 1
ATOM 1794 N N . ALA A 1 230 ? 5.017 -7.778 10.831 1.00 95.06 230 ALA A N 1
ATOM 1795 C CA . ALA A 1 230 ? 5.559 -8.349 9.595 1.00 95.06 230 ALA A CA 1
ATOM 1796 C C . ALA A 1 230 ? 4.650 -9.440 9.001 1.00 95.06 230 ALA A C 1
ATOM 1798 O O . ALA A 1 230 ? 4.454 -9.492 7.789 1.00 95.06 230 ALA A O 1
ATOM 1799 N N . ASP A 1 231 ? 4.073 -10.284 9.852 1.00 95.38 231 ASP A N 1
ATOM 1800 C CA . ASP A 1 231 ? 3.153 -11.337 9.436 1.00 95.38 231 ASP A CA 1
ATOM 1801 C C . ASP A 1 231 ? 1.795 -10.770 9.019 1.00 95.38 231 ASP A C 1
ATOM 1803 O O . ASP A 1 231 ? 1.234 -11.221 8.028 1.00 95.38 231 ASP A O 1
ATOM 1807 N N . ILE A 1 232 ? 1.311 -9.720 9.688 1.00 95.94 232 ILE A N 1
ATOM 1808 C CA . ILE A 1 232 ? 0.074 -9.027 9.313 1.00 95.94 232 ILE A CA 1
ATOM 1809 C C . ILE A 1 232 ? 0.192 -8.453 7.896 1.00 95.94 232 ILE A C 1
ATOM 1811 O O . ILE A 1 232 ? -0.732 -8.607 7.100 1.00 95.94 232 ILE A O 1
ATOM 1815 N N . TYR A 1 233 ? 1.318 -7.830 7.546 1.00 95.62 233 TYR A N 1
ATOM 1816 C CA . TYR A 1 233 ? 1.528 -7.345 6.179 1.00 95.62 233 TYR A CA 1
ATOM 1817 C C . TYR A 1 233 ? 1.642 -8.489 5.166 1.00 95.62 233 TYR A C 1
ATOM 1819 O O . TYR A 1 233 ? 1.038 -8.413 4.101 1.00 95.62 233 TYR A O 1
ATOM 1827 N N . ARG A 1 234 ? 2.370 -9.566 5.493 1.00 92.56 234 ARG A N 1
ATOM 1828 C CA . ARG A 1 234 ? 2.519 -10.735 4.603 1.00 92.56 234 ARG A CA 1
ATOM 1829 C C . ARG A 1 234 ? 1.223 -11.517 4.402 1.00 92.56 234 ARG A C 1
ATOM 1831 O O . ARG A 1 234 ? 1.021 -12.092 3.340 1.00 92.56 234 ARG A O 1
ATOM 1838 N N . GLY A 1 235 ? 0.376 -11.570 5.426 1.00 92.19 235 GLY A N 1
ATOM 1839 C CA . GLY A 1 235 ? -0.898 -12.284 5.421 1.00 92.19 235 GLY A CA 1
ATOM 1840 C C . GLY A 1 235 ? -2.067 -11.485 4.850 1.00 92.19 235 GLY A C 1
ATOM 1841 O O . GLY A 1 235 ? -3.142 -12.058 4.659 1.00 92.19 235 GLY A O 1
ATOM 1842 N N . ALA A 1 236 ? -1.880 -10.190 4.581 1.00 94.12 236 ALA A N 1
ATOM 1843 C CA . ALA A 1 236 ? -2.901 -9.352 3.971 1.00 94.12 236 ALA A CA 1
ATOM 1844 C C . ALA A 1 236 ? -3.183 -9.794 2.528 1.00 94.12 236 ALA A C 1
ATOM 1846 O O . ALA A 1 236 ? -2.287 -10.225 1.805 1.00 94.12 236 ALA A O 1
ATOM 1847 N N . LEU A 1 237 ? -4.431 -9.630 2.086 1.00 92.94 237 LEU A N 1
ATOM 1848 C CA . LEU A 1 237 ? -4.813 -9.857 0.691 1.00 92.94 237 LEU A CA 1
ATOM 1849 C C . LEU A 1 237 ? -4.057 -8.913 -0.254 1.00 92.94 237 LEU A C 1
ATOM 1851 O O . LEU A 1 237 ? -3.675 -9.293 -1.355 1.00 92.94 237 LEU A O 1
ATOM 1855 N N . ALA A 1 238 ? -3.869 -7.676 0.193 1.00 92.38 238 ALA A N 1
ATOM 1856 C CA . ALA A 1 238 ? -3.056 -6.673 -0.465 1.00 92.38 238 ALA A CA 1
ATOM 1857 C C . ALA A 1 238 ? -2.553 -5.666 0.569 1.00 92.38 238 ALA A C 1
ATOM 1859 O O . ALA A 1 238 ? -3.134 -5.521 1.652 1.00 92.38 238 ALA A O 1
ATOM 1860 N N . VAL A 1 239 ? -1.509 -4.933 0.190 1.00 94.00 239 VAL A N 1
ATOM 1861 C CA . VAL A 1 239 ? -1.011 -3.782 0.939 1.00 94.00 239 VAL A CA 1
ATOM 1862 C C . VAL A 1 239 ? -1.196 -2.537 0.081 1.00 94.00 239 VAL A C 1
ATOM 1864 O O . VAL A 1 239 ? -0.651 -2.462 -1.018 1.00 94.00 239 VAL A O 1
ATOM 1867 N N . LEU A 1 240 ? -1.961 -1.563 0.573 1.00 93.62 240 LEU A N 1
ATOM 1868 C CA . LEU A 1 240 ? -2.075 -0.251 -0.061 1.00 93.62 240 LEU A CA 1
ATOM 1869 C C . LEU A 1 240 ? -1.076 0.704 0.590 1.00 93.62 240 LEU A C 1
ATOM 1871 O O . LEU A 1 240 ? -1.186 0.997 1.780 1.00 93.62 240 LEU A O 1
ATOM 1875 N N . CYS A 1 241 ? -0.115 1.185 -0.197 1.00 91.75 241 CYS A N 1
ATOM 1876 C CA . CYS A 1 241 ? 0.882 2.165 0.227 1.00 91.75 241 CYS A CA 1
ATOM 1877 C C . CYS A 1 241 ? 0.462 3.562 -0.242 1.00 91.75 241 CYS A C 1
ATOM 1879 O O . CYS A 1 241 ? 0.505 3.858 -1.435 1.00 91.75 241 CYS A O 1
ATOM 1881 N N . LEU A 1 242 ? 0.048 4.419 0.689 1.00 91.44 242 LEU A N 1
ATOM 1882 C CA . LEU A 1 242 ? -0.450 5.762 0.407 1.00 91.44 242 LEU A CA 1
ATOM 1883 C C . LEU A 1 242 ? 0.647 6.800 0.651 1.00 91.44 242 LEU A C 1
ATOM 1885 O O . LEU A 1 242 ? 1.113 6.981 1.779 1.00 91.44 242 LEU A O 1
ATOM 1889 N N . VAL A 1 243 ? 1.030 7.504 -0.413 1.00 86.75 243 VAL A N 1
ATOM 1890 C CA . VAL A 1 243 ? 2.023 8.582 -0.373 1.00 86.75 243 VAL A CA 1
ATOM 1891 C C . VAL A 1 243 ? 1.311 9.912 -0.650 1.00 86.75 243 VAL A C 1
ATOM 1893 O O . VAL A 1 243 ? 0.696 10.050 -1.711 1.00 86.75 243 VAL A O 1
ATOM 1896 N N . PRO A 1 244 ? 1.338 10.878 0.285 1.00 83.25 244 PRO A N 1
ATOM 1897 C CA . PRO A 1 244 ? 0.696 12.173 0.096 1.00 83.25 244 PRO A CA 1
ATOM 1898 C C . PRO A 1 244 ? 1.457 13.034 -0.922 1.00 83.25 244 PRO A C 1
ATOM 1900 O O . PRO A 1 244 ? 2.641 12.822 -1.167 1.00 83.25 244 PRO A O 1
ATOM 1903 N N . GLU A 1 245 ? 0.767 14.036 -1.477 1.00 80.38 245 GLU A N 1
ATOM 1904 C CA . GLU A 1 245 ? 1.371 15.134 -2.259 1.00 80.38 245 GLU A CA 1
ATOM 1905 C C . GLU A 1 245 ? 2.180 14.704 -3.499 1.00 80.38 245 GLU A C 1
ATOM 1907 O O . GLU A 1 245 ? 3.084 15.406 -3.948 1.00 80.38 245 GLU A O 1
ATOM 1912 N N . MET A 1 246 ? 1.826 13.569 -4.101 1.00 80.81 246 MET A N 1
ATOM 1913 C CA . MET A 1 246 ? 2.412 13.123 -5.364 1.00 80.81 246 MET A CA 1
ATOM 1914 C C . MET A 1 246 ? 1.733 13.811 -6.552 1.00 80.81 246 MET A C 1
ATOM 1916 O O . MET A 1 246 ? 0.510 13.754 -6.707 1.00 80.81 246 MET A O 1
ATOM 1920 N N . ASP A 1 247 ? 2.518 14.441 -7.426 1.00 84.25 247 ASP A N 1
ATOM 1921 C CA . ASP A 1 247 ? 1.994 14.958 -8.686 1.00 84.25 247 ASP A CA 1
ATOM 1922 C C . ASP A 1 247 ? 1.730 13.815 -9.686 1.00 84.25 247 ASP A C 1
ATOM 1924 O O . ASP A 1 247 ? 2.311 12.729 -9.610 1.00 84.25 247 ASP A O 1
ATOM 1928 N N . ARG A 1 248 ? 0.851 14.066 -10.667 1.00 81.25 248 ARG A N 1
ATOM 1929 C CA . ARG A 1 248 ? 0.450 13.051 -11.659 1.00 81.25 248 ARG A CA 1
ATOM 1930 C C . ARG A 1 248 ? 1.628 12.482 -12.451 1.00 81.25 248 ARG A C 1
ATOM 1932 O O . ARG A 1 248 ? 1.576 11.317 -12.844 1.00 81.25 248 ARG A O 1
ATOM 1939 N N . THR A 1 249 ? 2.664 13.280 -12.698 1.00 83.75 249 THR A N 1
ATOM 1940 C CA . THR A 1 249 ? 3.863 12.841 -13.424 1.00 83.75 249 THR A CA 1
ATOM 1941 C C . THR A 1 249 ? 4.607 11.804 -12.603 1.00 83.75 249 THR A C 1
ATOM 1943 O O . THR A 1 249 ? 4.919 10.735 -13.120 1.00 83.75 249 THR A O 1
ATOM 1946 N N . THR A 1 250 ? 4.823 12.075 -11.313 1.00 83.56 250 THR A N 1
ATOM 1947 C CA . THR A 1 250 ? 5.485 11.129 -10.410 1.00 83.56 250 THR A CA 1
ATOM 1948 C C . THR A 1 250 ? 4.671 9.845 -10.262 1.00 83.56 250 THR A C 1
ATOM 1950 O O . THR A 1 250 ? 5.248 8.764 -10.367 1.00 83.56 250 THR A O 1
ATOM 1953 N N . CYS A 1 251 ? 3.340 9.927 -10.133 1.00 81.44 251 CYS A N 1
ATOM 1954 C CA . CYS A 1 251 ? 2.484 8.733 -10.142 1.00 81.44 251 CYS A CA 1
ATOM 1955 C C . CYS A 1 251 ? 2.667 7.918 -11.429 1.00 81.44 251 CYS A C 1
ATOM 1957 O O . CYS A 1 251 ? 2.953 6.728 -11.362 1.00 81.44 251 CYS A O 1
ATOM 1959 N N . THR A 1 252 ? 2.610 8.568 -12.595 1.00 82.12 252 THR A N 1
ATOM 1960 C CA . THR A 1 252 ? 2.793 7.905 -13.899 1.00 82.12 252 THR A CA 1
ATOM 1961 C C . THR A 1 252 ? 4.161 7.223 -14.002 1.00 82.12 252 THR A C 1
ATOM 1963 O O . THR A 1 252 ? 4.262 6.105 -14.500 1.00 82.12 252 THR A O 1
ATOM 1966 N N . ILE A 1 253 ? 5.225 7.867 -13.510 1.00 84.00 253 ILE A N 1
ATOM 1967 C CA . ILE A 1 253 ? 6.576 7.291 -13.502 1.00 84.00 253 ILE A CA 1
ATOM 1968 C C . ILE A 1 253 ? 6.633 6.048 -12.615 1.00 84.00 253 ILE A C 1
ATOM 1970 O O . ILE A 1 253 ? 7.165 5.030 -13.052 1.00 84.00 253 ILE A O 1
ATOM 1974 N N . VAL A 1 254 ? 6.090 6.114 -11.396 1.00 83.38 254 VAL A N 1
ATOM 1975 C CA . VAL A 1 254 ? 6.059 4.970 -10.470 1.00 83.38 254 VAL A CA 1
ATOM 1976 C C . VAL A 1 254 ? 5.250 3.819 -11.061 1.00 83.38 254 VAL A C 1
ATOM 1978 O O . VAL A 1 254 ? 5.687 2.674 -11.003 1.00 83.38 254 VAL A O 1
ATOM 1981 N N . GLU A 1 255 ? 4.115 4.111 -11.690 1.00 81.88 255 GLU A N 1
ATOM 1982 C CA . GLU A 1 255 ? 3.286 3.108 -12.355 1.00 81.88 255 GLU A CA 1
ATOM 1983 C C . GLU A 1 255 ? 3.999 2.454 -13.539 1.00 81.88 255 GLU A C 1
ATOM 1985 O O . GLU A 1 255 ? 4.000 1.230 -13.662 1.00 81.88 255 GLU A O 1
ATOM 1990 N N . HIS A 1 256 ? 4.643 3.248 -14.396 1.00 86.25 256 HIS A N 1
ATOM 1991 C CA . HIS A 1 256 ? 5.420 2.711 -15.508 1.00 86.25 256 HIS A CA 1
ATOM 1992 C C . HIS A 1 256 ? 6.609 1.892 -15.004 1.00 86.25 256 HIS A C 1
ATOM 1994 O O . HIS A 1 256 ? 6.902 0.842 -15.566 1.00 86.25 256 HIS A O 1
ATOM 2000 N N . ALA A 1 257 ? 7.277 2.336 -13.937 1.00 84.44 257 ALA A N 1
ATOM 2001 C CA . ALA A 1 257 ? 8.348 1.577 -13.306 1.00 84.44 257 ALA A CA 1
ATOM 2002 C C . ALA A 1 257 ? 7.831 0.240 -12.760 1.00 84.44 257 ALA A C 1
ATOM 2004 O O . ALA A 1 257 ? 8.455 -0.784 -13.011 1.00 84.44 257 ALA A O 1
ATOM 2005 N N . ALA A 1 258 ? 6.674 0.231 -12.091 1.00 84.06 258 ALA A N 1
ATOM 2006 C CA . ALA A 1 258 ? 6.050 -0.990 -11.592 1.00 84.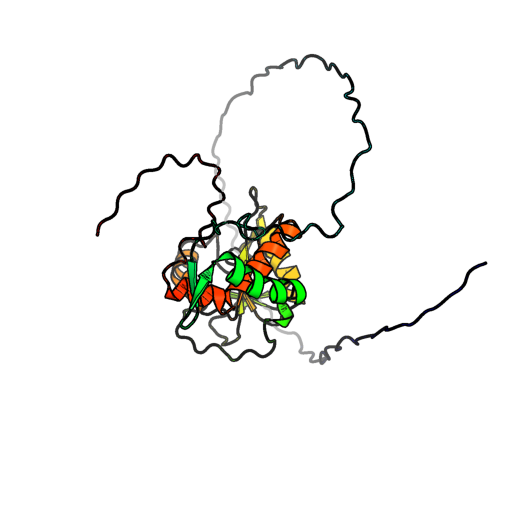06 258 ALA A CA 1
ATOM 2007 C C . ALA A 1 258 ? 5.699 -1.963 -12.721 1.00 84.06 258 ALA A C 1
ATOM 2009 O O . ALA A 1 258 ? 6.084 -3.126 -12.661 1.00 84.06 258 ALA A O 1
ATOM 2010 N N . ALA A 1 259 ? 5.061 -1.476 -13.784 1.00 84.50 259 ALA A N 1
ATOM 2011 C CA . ALA A 1 259 ? 4.726 -2.294 -14.945 1.00 84.50 259 ALA A CA 1
ATOM 2012 C C . ALA A 1 259 ? 5.973 -2.806 -15.687 1.00 84.50 259 ALA A C 1
ATOM 2014 O O . ALA A 1 259 ? 5.970 -3.922 -16.198 1.00 84.50 259 ALA A O 1
ATOM 2015 N N . LEU A 1 260 ? 7.057 -2.022 -15.726 1.00 86.81 260 LEU A N 1
ATOM 2016 C CA . LEU A 1 260 ? 8.335 -2.459 -16.287 1.00 86.81 260 LEU A CA 1
ATOM 2017 C C . LEU A 1 260 ? 8.952 -3.625 -15.508 1.00 86.81 260 LEU A C 1
ATOM 2019 O O . LEU A 1 260 ? 9.630 -4.440 -16.129 1.00 86.81 260 LEU A O 1
ATOM 2023 N N . MET A 1 261 ? 8.721 -3.732 -14.193 1.00 86.25 261 MET A N 1
ATOM 2024 C CA . MET A 1 261 ? 9.246 -4.847 -13.390 1.00 86.25 261 MET A CA 1
ATOM 2025 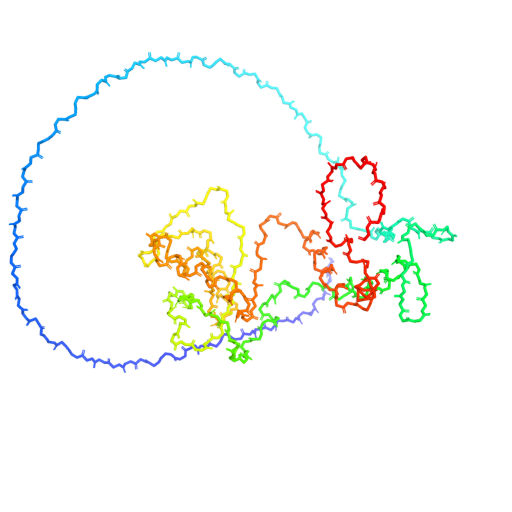C C . MET A 1 261 ? 8.680 -6.207 -13.825 1.00 86.25 261 MET A C 1
ATOM 2027 O O . MET A 1 261 ? 9.336 -7.232 -13.659 1.00 86.25 261 MET A O 1
ATOM 2031 N N . ASP A 1 262 ? 7.502 -6.221 -14.453 1.00 86.06 262 ASP A N 1
ATOM 2032 C CA . ASP A 1 262 ? 6.890 -7.439 -14.988 1.00 86.06 262 ASP A CA 1
ATOM 2033 C C . ASP A 1 262 ? 7.413 -7.822 -16.387 1.00 86.06 262 ASP A C 1
ATOM 2035 O O . ASP A 1 262 ? 7.098 -8.903 -16.894 1.00 86.06 262 ASP A O 1
ATOM 2039 N N . MET A 1 263 ? 8.221 -6.964 -17.020 1.00 88.50 263 MET A N 1
ATOM 2040 C CA . MET A 1 263 ? 8.709 -7.157 -18.387 1.00 88.50 263 MET A CA 1
ATOM 2041 C C . MET A 1 263 ? 9.973 -8.028 -18.442 1.00 88.50 263 MET A C 1
ATOM 2043 O O . MET A 1 263 ? 10.781 -8.083 -17.514 1.00 88.50 263 MET A O 1
ATOM 2047 N N . GLU A 1 264 ? 10.183 -8.693 -19.582 1.00 86.81 264 GLU A N 1
ATOM 2048 C CA . GLU A 1 264 ? 11.323 -9.595 -19.802 1.00 86.81 264 GLU A CA 1
ATOM 2049 C C . GLU A 1 264 ? 12.681 -8.892 -19.646 1.00 86.81 264 GLU A C 1
ATOM 2051 O O . GLU A 1 264 ? 13.621 -9.468 -19.103 1.00 86.81 264 GLU A O 1
ATOM 2056 N N . GLY A 1 265 ? 12.804 -7.640 -20.090 1.00 84.75 265 GLY A N 1
ATOM 2057 C CA . GLY A 1 265 ? 14.046 -6.882 -19.977 1.00 84.75 265 GLY A CA 1
ATOM 2058 C C . GLY A 1 265 ? 14.418 -6.556 -18.537 1.00 84.75 265 GLY A C 1
ATOM 2059 O O . GLY A 1 265 ? 15.604 -6.544 -18.216 1.00 84.75 265 GLY A O 1
ATOM 2060 N N . PHE A 1 266 ? 13.437 -6.357 -17.653 1.00 84.12 266 PHE A N 1
ATOM 2061 C CA . PHE A 1 266 ? 13.715 -6.204 -16.228 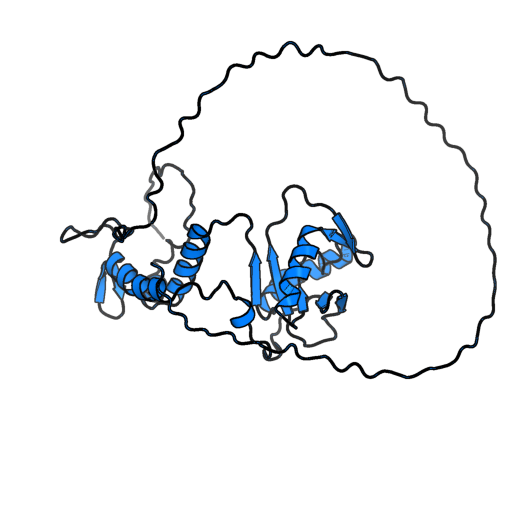1.00 84.12 266 PHE A CA 1
ATOM 2062 C C . PHE A 1 266 ? 14.190 -7.520 -15.608 1.00 84.12 266 PHE A C 1
ATOM 2064 O O . PHE A 1 266 ? 15.215 -7.533 -14.935 1.00 84.12 266 PHE A O 1
ATOM 2071 N N . ARG A 1 267 ? 13.540 -8.648 -15.915 1.00 85.19 267 ARG A N 1
ATOM 2072 C CA . ARG A 1 267 ? 13.992 -9.973 -15.442 1.00 85.19 267 ARG A CA 1
ATOM 2073 C C . ARG A 1 267 ? 15.413 -10.306 -15.895 1.00 85.19 267 ARG A C 1
ATOM 2075 O O . ARG A 1 267 ? 16.205 -10.829 -15.120 1.00 85.19 267 ARG A O 1
ATOM 2082 N N . ALA A 1 268 ? 15.769 -9.924 -17.118 1.00 81.62 268 ALA A N 1
ATOM 2083 C CA . ALA A 1 268 ? 17.131 -10.054 -17.624 1.00 81.62 268 ALA A CA 1
ATOM 2084 C C . ALA A 1 268 ? 18.161 -9.235 -16.812 1.00 81.62 268 ALA A C 1
ATOM 2086 O O . ALA A 1 268 ? 19.301 -9.674 -16.647 1.00 81.62 268 ALA A O 1
ATOM 2087 N N . LEU A 1 269 ? 17.782 -8.065 -16.271 1.00 78.06 269 LEU A N 1
ATOM 2088 C CA . LEU A 1 269 ? 18.626 -7.313 -15.328 1.00 78.06 269 LEU A CA 1
ATOM 2089 C C . LEU A 1 269 ? 18.799 -8.071 -14.007 1.00 78.06 269 LEU A C 1
ATOM 2091 O O . LEU A 1 269 ? 19.910 -8.113 -13.478 1.00 78.06 269 LEU A O 1
ATOM 2095 N N . GLU A 1 270 ? 17.729 -8.684 -13.491 1.00 81.75 270 GLU A N 1
ATOM 2096 C CA . GLU A 1 270 ? 17.772 -9.504 -12.272 1.00 81.75 270 GLU A CA 1
ATOM 2097 C C . GLU A 1 270 ? 18.708 -10.701 -12.417 1.00 81.75 270 GLU A C 1
ATOM 2099 O O . GLU A 1 270 ? 19.618 -10.875 -11.603 1.00 81.75 270 GLU A O 1
ATOM 2104 N N . GLU A 1 271 ? 18.555 -11.475 -13.488 1.00 78.38 271 GLU A N 1
ATOM 2105 C CA . GLU A 1 271 ? 19.400 -12.636 -13.783 1.00 78.38 271 GLU A CA 1
ATOM 2106 C C . GLU A 1 271 ? 20.866 -12.245 -14.017 1.00 78.38 271 GLU A C 1
ATOM 2108 O O . GLU A 1 271 ? 21.782 -12.975 -13.635 1.00 78.38 271 GLU A O 1
ATOM 2113 N N . GLY A 1 272 ? 21.101 -11.065 -14.599 1.00 72.00 272 GLY A N 1
ATOM 2114 C CA . GLY A 1 272 ? 22.434 -10.501 -14.801 1.00 72.00 272 GLY A CA 1
ATOM 2115 C C . GLY A 1 272 ? 23.093 -9.935 -13.537 1.00 72.00 272 GLY A C 1
ATOM 2116 O O . GLY A 1 272 ? 24.241 -9.493 -13.613 1.00 72.00 272 GLY A O 1
ATOM 2117 N N . GLY A 1 273 ? 22.400 -9.913 -12.390 1.00 72.56 273 GLY A N 1
ATOM 2118 C CA . GLY A 1 273 ? 22.877 -9.276 -11.154 1.00 72.56 273 GLY A CA 1
ATOM 2119 C C . GLY A 1 273 ? 22.947 -7.742 -11.229 1.00 72.56 273 GLY A C 1
ATOM 2120 O O . GLY A 1 273 ? 23.566 -7.095 -10.381 1.00 72.56 273 GLY A O 1
ATOM 2121 N N . ASP A 1 274 ? 22.306 -7.148 -12.235 1.00 69.75 274 ASP A N 1
ATOM 2122 C CA . ASP A 1 274 ? 22.330 -5.722 -12.576 1.00 69.75 274 ASP A CA 1
ATOM 2123 C C . ASP A 1 274 ? 21.084 -4.991 -12.039 1.00 69.75 274 ASP A C 1
ATOM 2125 O O . ASP A 1 274 ? 20.557 -4.055 -12.635 1.00 69.75 274 ASP A O 1
ATOM 2129 N N . THR A 1 275 ? 20.594 -5.417 -10.872 1.00 65.00 275 THR A N 1
ATOM 2130 C CA . THR A 1 275 ? 19.462 -4.795 -10.155 1.00 65.00 275 THR A CA 1
ATOM 2131 C C . THR A 1 275 ? 19.871 -3.628 -9.272 1.00 65.00 275 THR A C 1
ATOM 2133 O O . THR A 1 275 ? 19.023 -2.911 -8.742 1.00 65.00 275 THR A O 1
ATOM 2136 N N . HIS A 1 276 ? 21.175 -3.379 -9.142 1.00 52.81 276 HIS A N 1
ATOM 2137 C CA . HIS A 1 276 ? 21.725 -2.332 -8.280 1.00 52.81 276 HIS A CA 1
ATOM 2138 C C . HIS A 1 276 ? 21.311 -0.908 -8.710 1.00 52.81 276 HIS A C 1
ATOM 2140 O O . HIS A 1 276 ? 21.493 0.034 -7.944 1.00 52.81 276 HIS A O 1
ATOM 2146 N N . GLY A 1 277 ? 20.720 -0.742 -9.901 1.00 49.91 277 GLY A N 1
ATOM 2147 C CA . GLY A 1 277 ? 20.134 0.518 -10.371 1.00 49.91 277 GLY A CA 1
ATOM 2148 C C . GLY A 1 277 ? 18.718 0.829 -9.858 1.00 49.91 277 GLY A C 1
ATOM 2149 O O . GLY A 1 277 ? 18.230 1.927 -10.111 1.00 49.91 277 GLY A O 1
ATOM 2150 N N . ILE A 1 278 ? 18.053 -0.094 -9.150 1.00 48.72 278 ILE A N 1
ATOM 2151 C CA . ILE A 1 278 ? 16.686 0.106 -8.619 1.00 48.72 278 ILE A CA 1
ATOM 2152 C C . ILE A 1 278 ? 16.689 0.977 -7.357 1.00 48.72 278 ILE A C 1
ATOM 2154 O O . ILE A 1 278 ? 15.706 1.656 -7.061 1.00 48.72 278 ILE A O 1
ATOM 2158 N N . SER A 1 279 ? 17.823 1.061 -6.660 1.00 40.88 279 SER A N 1
ATOM 2159 C CA . SER A 1 279 ? 18.051 2.087 -5.644 1.00 40.88 279 SER A CA 1
ATOM 2160 C C . SER A 1 279 ? 18.359 3.420 -6.329 1.00 40.88 279 SER A C 1
ATOM 2162 O O . SER A 1 279 ? 19.486 3.912 -6.285 1.00 40.88 279 SER A O 1
ATOM 2164 N N . LEU A 1 280 ? 17.356 4.023 -6.974 1.00 38.97 280 LEU A N 1
ATOM 2165 C CA . LEU A 1 280 ? 17.354 5.440 -7.336 1.00 38.97 280 LEU A CA 1
ATOM 2166 C C . LEU A 1 280 ? 17.311 6.246 -6.033 1.00 38.97 280 LEU A C 1
ATOM 2168 O O . LEU A 1 280 ? 16.295 6.796 -5.619 1.00 38.97 280 LEU A O 1
ATOM 2172 N N . GLN A 1 281 ? 18.447 6.287 -5.344 1.00 34.72 281 GLN A N 1
ATOM 2173 C CA . GLN A 1 281 ? 18.697 7.265 -4.312 1.00 34.72 281 GLN A CA 1
ATOM 2174 C C . GLN A 1 281 ? 18.796 8.599 -5.054 1.00 34.72 281 GLN A C 1
ATOM 2176 O O . GLN A 1 281 ? 19.845 8.957 -5.589 1.00 34.72 281 GLN A O 1
ATOM 2181 N N . VAL A 1 282 ? 17.674 9.318 -5.143 1.00 35.75 282 VAL A N 1
ATOM 2182 C CA . VAL A 1 282 ? 17.627 10.726 -5.557 1.00 35.75 282 VAL A CA 1
ATOM 2183 C C . VAL A 1 282 ? 18.278 11.541 -4.434 1.00 35.75 282 VAL A C 1
ATOM 2185 O O . VAL A 1 282 ? 17.637 12.249 -3.669 1.00 35.75 282 VAL A O 1
ATOM 2188 N N . GLY A 1 283 ? 19.581 11.349 -4.264 1.00 35.41 283 GLY A N 1
ATOM 2189 C CA . GLY A 1 283 ? 20.440 12.109 -3.382 1.00 35.41 283 GLY A CA 1
ATOM 2190 C C . GLY A 1 283 ? 21.394 12.889 -4.261 1.00 35.41 283 GLY A C 1
ATOM 2191 O O . GLY A 1 283 ? 22.357 12.331 -4.782 1.00 35.41 283 GLY A O 1
ATOM 2192 N N . GLY A 1 284 ? 21.121 14.181 -4.441 1.00 39.66 284 GLY A N 1
ATOM 2193 C CA . GLY A 1 284 ? 22.079 15.123 -5.004 1.00 39.66 284 GLY A CA 1
ATOM 2194 C C . GLY A 1 284 ? 23.324 15.166 -4.121 1.00 39.66 284 GLY A C 1
ATOM 2195 O O . GLY A 1 284 ? 23.395 15.927 -3.165 1.00 39.66 284 GLY A O 1
ATOM 2196 N N . GLY A 1 285 ? 24.302 14.321 -4.425 1.00 38.78 285 GLY A N 1
ATOM 2197 C CA . GLY A 1 285 ? 25.561 14.230 -3.708 1.00 38.78 285 GLY A CA 1
ATOM 2198 C C . GLY A 1 285 ? 26.661 13.910 -4.699 1.00 38.78 285 GLY A C 1
ATOM 2199 O O . GLY A 1 285 ? 26.661 12.850 -5.314 1.00 38.78 285 GLY A O 1
ATOM 2200 N N . ARG A 1 286 ? 27.579 14.863 -4.886 1.00 43.50 286 ARG A N 1
ATOM 2201 C CA . ARG A 1 286 ? 28.762 14.736 -5.744 1.00 43.50 286 ARG A CA 1
ATOM 2202 C C . ARG A 1 286 ? 29.446 13.386 -5.509 1.00 43.50 286 ARG A C 1
ATOM 2204 O O . ARG A 1 286 ? 29.996 13.150 -4.437 1.00 43.50 286 ARG A O 1
ATOM 2211 N N . ALA A 1 287 ? 29.442 12.535 -6.531 1.00 38.41 287 ALA A N 1
ATOM 2212 C CA . ALA A 1 287 ? 30.205 11.300 -6.546 1.00 38.41 287 ALA A CA 1
ATOM 2213 C C . ALA A 1 287 ? 31.708 11.627 -6.556 1.00 38.41 287 ALA A C 1
ATOM 2215 O O . ALA A 1 287 ? 32.295 11.907 -7.600 1.00 38.41 287 ALA A O 1
ATOM 2216 N N . LEU A 1 288 ? 32.338 11.600 -5.382 1.00 44.03 288 LEU A N 1
ATOM 2217 C CA . LEU A 1 288 ? 33.775 11.376 -5.274 1.00 44.03 288 LEU A CA 1
ATOM 2218 C C . LEU A 1 288 ? 33.992 9.872 -5.390 1.00 44.03 288 LEU A C 1
ATOM 2220 O O . LEU A 1 288 ? 33.689 9.106 -4.479 1.00 44.03 288 LEU A O 1
ATOM 2224 N N . GLY A 1 289 ? 34.454 9.457 -6.567 1.00 44.50 289 GLY A N 1
ATOM 2225 C CA . GLY A 1 289 ? 34.709 8.060 -6.863 1.00 44.50 289 GLY A CA 1
ATOM 2226 C C . GLY A 1 289 ? 35.756 7.481 -5.927 1.00 44.50 289 GLY A C 1
ATOM 2227 O O . GLY A 1 289 ? 36.777 8.112 -5.689 1.00 44.50 289 GLY A O 1
ATOM 2228 N N . HIS A 1 290 ? 35.527 6.256 -5.468 1.00 36.06 290 HIS A N 1
ATOM 2229 C CA . HIS A 1 290 ? 36.593 5.322 -5.138 1.00 36.06 290 HIS A CA 1
ATOM 2230 C C . HIS A 1 290 ? 36.174 3.931 -5.605 1.00 36.06 290 HIS A C 1
ATOM 2232 O O . HIS A 1 290 ? 35.327 3.260 -5.028 1.00 36.06 290 HIS A O 1
ATOM 2238 N N . SER A 1 291 ? 36.808 3.529 -6.701 1.00 43.47 291 SER A N 1
ATOM 2239 C CA . SER A 1 291 ? 36.941 2.145 -7.124 1.00 43.47 291 SER A CA 1
ATOM 2240 C C . SER A 1 291 ? 37.690 1.361 -6.048 1.00 43.47 291 SER A C 1
ATOM 2242 O O . SER A 1 291 ? 38.794 1.759 -5.671 1.00 43.47 291 SER A O 1
ATOM 2244 N N . LYS A 1 292 ? 37.138 0.225 -5.609 1.00 38.22 292 LYS A N 1
ATOM 2245 C CA . LYS A 1 292 ? 37.930 -0.969 -5.282 1.00 38.22 292 LYS A CA 1
ATOM 2246 C C . LYS A 1 292 ? 37.051 -2.220 -5.257 1.00 38.22 292 LYS A C 1
ATOM 2248 O O . LYS A 1 292 ? 36.101 -2.321 -4.496 1.00 38.22 292 LYS A O 1
ATOM 2253 N N . ARG A 1 293 ? 37.418 -3.155 -6.137 1.00 44.34 293 ARG A N 1
ATOM 2254 C CA . ARG A 1 293 ? 36.970 -4.553 -6.181 1.00 44.34 293 ARG A CA 1
ATOM 2255 C C . ARG A 1 293 ? 37.614 -5.381 -5.058 1.00 44.34 293 ARG A C 1
ATOM 2257 O O . ARG A 1 293 ? 38.682 -5.001 -4.573 1.00 44.34 293 ARG A O 1
ATOM 2264 N N . ARG A 1 294 ? 37.075 -6.603 -4.919 1.00 38.53 294 ARG A N 1
ATOM 2265 C CA . ARG A 1 294 ? 37.507 -7.800 -4.156 1.00 38.53 294 ARG A CA 1
ATOM 2266 C C . ARG A 1 294 ? 36.896 -7.840 -2.748 1.00 38.53 294 ARG A C 1
ATOM 2268 O O . ARG A 1 294 ? 37.063 -6.871 -2.023 1.00 38.53 294 ARG A O 1
ATOM 2275 N N . PHE A 1 295 ? 36.209 -8.888 -2.300 1.00 43.03 295 PHE A N 1
ATOM 2276 C CA . PHE A 1 295 ? 36.000 -10.267 -2.771 1.00 43.03 295 PHE A CA 1
ATOM 2277 C C . PHE A 1 295 ? 34.514 -10.620 -2.719 1.00 43.03 295 PHE A C 1
ATOM 2279 O O . PHE A 1 295 ? 33.818 -10.012 -1.878 1.00 43.03 295 PHE A O 1
#

Sequence (295 aa):
MGCSLSTRCRRHQQRPELNIPTNQTLDASGLPPSHHDEVNLREQGNVEESSPGDHPEDVSSALASPMQVNRNEDMAIMGMGFLTDIWGCPGHEPHRCGKMIVGHAILPRCEVYKRDYEPVAKQGTKYLDWWEIIPASSPISTAPYARPGNCIKAGKLVDSTTTADPYIAISYVWDRNPSFVNWHGREVTTQALQIVEQLSKYTPHGLWVDAICIPQNDVPAKQVELKKMADIYRGALAVLCLVPEMDRTTCTIVEHAAALMDMEGFRALEEGGDTHGISLQVGGGRALGHSKRRF

Radius of gyration: 30.53 Å; chains: 1; bounding box: 79×70×89 Å

Foldseek 3Di:
DDDDDDDDDDDDDDDPDDDDDDDDDDDDDDDDDDDDDDDDDDDDDDDDDDDDDDDDDDDDDDDDDDDDDDDDDDPPDDDDDPPCQPQNDPDPDDGPQAWFDFPNDIHRLSVLVVVLLVVLVVVDFPCVLVLVVQDLDDDQQPDPADAFQWFAAPNDIDGPVVDSFAEEEEAEDADPDFDWDQDPNATATPVVSVVCVVVNVSHRGTYDYLRPSQRPPDPVSNVVRVVRVVSNQVRHSYYHYYYPPDDPVNVSVVSSVVSSCVDSSVVSCVVVVNCPVVPPPVDPDDDPDDDDDDD

Organism: NCBI:txid495285

pLDDT: mean 70.06, std 24.2, range [22.58, 98.0]

Secondary structure (DSSP, 8-state):
-----------PPPP----PPP-----------------------------PPP------------------------S------TT---TTSPPSS-EEEETTEEEEHHHHHHHHHHHHHHH---STTHHHHS-SSPPP---SPPPPSEEEETTEEEESSS----EEEEEEPPPSS--EEEETTEEEEHHHHHHHHHHTTS-SSEEEEHHHHS-TT-HHHHHHHHHHHHHHHHHSSEEEEE-TT--HHHHHHHHHHHHHHTSHHHHHHHHTT-GGGS-----------------